Protein AF-0000000087320364 (afdb_homodimer)

Sequence (288 aa):
MAVDGGHGGGNHPLRWTSPMSGFMLRRFVELIAGGVKTEKGFKEVHLNQVAKNCSEHFGLSIIGTQVYNHLRKWRARWVKISKLWDISGSLWDDNNYVISLEEENYLGHIKDHPKDVEYLNVPLENYVQMLAIFGSGIATEGMQMAVDGGHGGGNHPLRWTSPMSGFMLRRFVELIAGGVKTEKGFKEVHLNQVAKNCSEHFGLSIIGTQVYNHLRKWRARWVKISKLWDISGSLWDDNNYVISLEEENYLGHIKDHPKDVEYLNVPLENYVQMLAIFGSGIATEGMQ

Foldseek 3Di:
DPPPPPVPVPPPQDDDDPVLVLQLLVLLLVVVVVPDDQPVHDDQVSLQVSQVVSCVVVVHRGGSVNSVVVVVVLLVVVVLLLVLCPDPQWDADPVQGATEHDPVVVVVVCVVVVVCVVRHPHRDPCVVSSCSNNVVVRCCVVVD/DPPPPPCPVPPPQDDDDPVLVLQLLVLLLVVVVVPDDQPVHDDQVSLQVSQVVSCVVVVHRGGSVNSVVVVVVLLVVVVLLLVLCPDPQWDADPVQGATEHDPVVVVVVCVVVVVCVVRHPDRDPCVVSSCSNNVVPRCCVVVD

Secondary structure (DSSP, 8-state):
-----------------HHHHHHHHHHHHHHHHTT---TT---HHHHHHHHHHHHHHHT----HHHHHHHHHHHHHHHHHHHHHHTSTT-EEETTTTEEE--HHHHHHHHHH-GGGGGTBSSB-TTHHHHHHHHTTTS-GGGG-/-----------------HHHHHHHHHHHHHHHHTT---TT---HHHHHHHHHHHHHHHT----HHHHHHHHHHHHHHHHHHHHHHTSTT-EEETTTTEEE--HHHHHHHHHH-GGGGGTBSSB-TTHHHHHHHHTTSS-GGGG-

Solvent-accessible surface area (backbone atoms only — not comparable to full-atom values): 16723 Å² total; per-residue (Å²): 133,82,82,74,75,70,74,71,78,70,89,64,86,78,83,80,49,70,64,55,49,53,50,52,43,49,49,52,33,47,43,39,23,59,65,52,66,50,91,86,45,77,52,68,71,55,32,38,50,48,14,47,53,49,14,67,73,69,72,48,91,50,47,30,66,59,44,48,56,53,50,52,52,50,49,52,50,49,53,50,51,57,53,54,59,66,38,88,75,45,42,79,37,84,83,61,44,24,38,33,51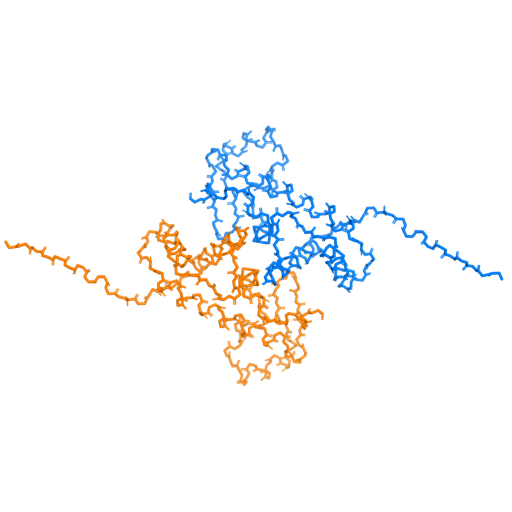,54,68,70,59,38,54,56,48,34,73,80,37,60,81,49,59,78,55,45,69,34,65,48,80,66,48,67,47,46,36,44,64,54,36,46,76,48,79,61,67,72,78,106,132,82,80,74,74,69,73,71,76,70,87,64,84,77,81,80,46,72,64,54,50,54,51,50,44,48,48,51,34,48,42,39,21,59,65,52,66,50,90,86,44,77,52,70,71,56,32,38,49,48,13,48,53,49,14,68,72,69,73,50,92,50,48,30,67,59,43,48,55,52,50,52,52,51,50,53,50,49,54,52,50,56,53,54,60,66,38,88,76,45,43,79,37,85,82,61,44,24,38,35,53,54,68,70,60,37,55,56,47,35,70,81,38,60,78,50,59,76,56,45,70,35,66,46,80,65,47,66,48,47,35,44,65,55,38,46,74,49,78,63,66,72,78,105

Nearest PDB structures (foldseek):
  5b7j-assembly1_A  TM=4.474E-01  e=1.396E+00  Schizosaccharomyces pombe 972h-
  5b7j-assembly1_A  TM=4.715E-01  e=1.416E+00  Schizosaccharomyces pombe 972h-

InterPro domains:
  IPR024752 Myb/SANT-like domain [PF12776] (15-104)

pLDDT: mean 87.46, std 18.4, range [33.34, 98.31]

Radius of gyration: 21.94 Å; Cα contacts (8 Å, |Δi|>4): 322; chains: 2; bounding box: 58×96×46 Å

Structure (mmCIF, N/CA/C/O backbone):
data_AF-0000000087320364-model_v1
#
loop_
_entity.id
_entity.type
_entity.pdbx_description
1 polymer 'Myb/SANT-like domain-containing protein'
#
loop_
_atom_site.group_PDB
_atom_site.id
_atom_site.type_symbol
_atom_site.label_atom_id
_atom_site.label_alt_id
_atom_site.label_comp_id
_atom_site.label_asym_id
_atom_site.label_entity_id
_atom_site.label_seq_id
_atom_site.pdbx_PDB_ins_code
_atom_site.Cartn_x
_atom_site.Cartn_y
_atom_site.Cartn_z
_atom_site.occupancy
_atom_site.B_iso_or_equiv
_atom_site.auth_seq_id
_atom_site.auth_comp_id
_atom_site.auth_asym_id
_atom_site.auth_atom_id
_atom_site.pdbx_PDB_model_num
ATOM 1 N N . MET A 1 1 ? 11.898 44.219 28.859 1 33.91 1 MET A N 1
ATOM 2 C CA . MET A 1 1 ? 10.523 44.031 28.391 1 33.91 1 MET A CA 1
ATOM 3 C C . MET A 1 1 ? 10.414 42.781 27.516 1 33.91 1 MET A C 1
ATOM 5 O O . MET A 1 1 ? 10.898 42.781 26.391 1 33.91 1 MET A O 1
ATOM 9 N N . ALA A 1 2 ? 10.5 41.594 28.125 1 40.28 2 ALA A N 1
ATOM 10 C CA . ALA A 1 2 ? 10.664 40.281 27.484 1 40.28 2 ALA A CA 1
ATOM 11 C C . ALA A 1 2 ? 9.477 39.969 26.594 1 40.28 2 ALA A C 1
ATOM 13 O O . ALA A 1 2 ? 8.328 40 27.031 1 40.28 2 ALA A O 1
ATOM 14 N N . VAL A 1 3 ? 9.445 40.406 25.266 1 40.66 3 VAL A N 1
ATOM 15 C CA . VAL A 1 3 ? 8.406 40.156 24.266 1 40.66 3 VAL A CA 1
ATOM 16 C C . VAL A 1 3 ? 8.047 38.656 24.266 1 40.66 3 VAL A C 1
ATOM 18 O O . VAL A 1 3 ? 8.875 37.812 23.922 1 40.66 3 VAL A O 1
ATOM 21 N N . ASP A 1 4 ? 7.398 38.125 25.312 1 34.75 4 ASP A N 1
ATOM 22 C CA . ASP A 1 4 ? 6.859 36.75 25.422 1 34.75 4 ASP A CA 1
ATOM 23 C C . ASP A 1 4 ? 5.973 36.438 24.234 1 34.75 4 ASP A C 1
ATOM 25 O O . ASP A 1 4 ? 4.816 36.844 24.172 1 34.75 4 ASP A O 1
ATOM 29 N N . GLY A 1 5 ? 6.375 36.719 22.953 1 34.69 5 GLY A N 1
ATOM 30 C CA . GLY A 1 5 ? 5.539 36.344 21.812 1 34.69 5 GLY A CA 1
ATOM 31 C C . GLY A 1 5 ? 4.961 34.969 21.922 1 34.69 5 GLY A C 1
ATOM 32 O O . GLY A 1 5 ? 5.676 33.969 21.75 1 34.69 5 GLY A O 1
ATOM 33 N N . GLY A 1 6 ? 4.121 34.656 22.953 1 37.53 6 GLY A N 1
ATOM 34 C CA . GLY A 1 6 ? 3.305 33.469 22.938 1 37.53 6 GLY A CA 1
ATOM 35 C C . GLY A 1 6 ? 2.713 33.156 21.578 1 37.53 6 GLY A C 1
ATOM 36 O O . GLY A 1 6 ? 1.806 33.844 21.109 1 37.53 6 GLY A O 1
ATOM 37 N N . HIS A 1 7 ? 3.477 33 20.453 1 39.22 7 HIS A N 1
ATOM 38 C CA . HIS A 1 7 ? 2.826 32.469 19.266 1 39.22 7 HIS A CA 1
ATOM 39 C C . HIS A 1 7 ? 1.753 31.453 19.609 1 39.22 7 HIS A C 1
ATOM 41 O O . HIS A 1 7 ? 2.057 30.406 20.188 1 39.22 7 HIS A O 1
ATOM 47 N N . GLY A 1 8 ? 0.705 31.844 20.297 1 37.78 8 GLY A N 1
ATOM 48 C CA . GLY A 1 8 ? -0.485 31 20.312 1 37.78 8 GLY A CA 1
ATOM 49 C C . GLY A 1 8 ? -0.65 30.172 19.047 1 37.78 8 GLY A C 1
ATOM 50 O O . GLY A 1 8 ? -0.977 30.703 17.984 1 37.78 8 GLY A O 1
ATOM 51 N N . GLY A 1 9 ? 0.274 29.359 18.578 1 41.97 9 GLY A N 1
ATOM 52 C CA . GLY A 1 9 ? 0.061 28.484 17.438 1 41.97 9 GLY A CA 1
ATOM 53 C C . GLY A 1 9 ? -1.375 28.016 17.312 1 41.97 9 GLY A C 1
ATOM 54 O O . GLY A 1 9 ? -1.838 27.188 18.094 1 41.97 9 GLY A O 1
ATOM 55 N N . GLY A 1 10 ? -2.389 28.797 17.109 1 44.09 10 GLY A N 1
ATOM 56 C CA . GLY A 1 10 ? -3.801 28.562 16.844 1 44.09 10 GLY A CA 1
ATOM 57 C C . GLY A 1 10 ? -4.059 27.328 16.016 1 44.09 10 GLY A C 1
ATOM 58 O O . GLY A 1 10 ? -3.156 26.812 15.352 1 44.09 10 GLY A O 1
ATOM 59 N N . ASN A 1 11 ? -4.887 26.266 16.5 1 52.72 11 ASN A N 1
ATOM 60 C CA . ASN A 1 11 ? -5.48 25.109 15.859 1 52.72 11 ASN A CA 1
ATOM 61 C C . ASN A 1 11 ? -5.977 25.438 14.453 1 52.72 11 ASN A C 1
ATOM 63 O O . ASN A 1 11 ? -7.16 25.719 14.258 1 52.72 11 ASN A O 1
ATOM 67 N N . HIS A 1 12 ? -5.387 26.25 13.711 1 61 12 HIS A N 1
ATOM 68 C CA . HIS A 1 12 ? -5.922 26.438 12.367 1 61 12 HIS A CA 1
ATOM 69 C C . HIS A 1 12 ? -5.965 25.125 11.609 1 61 12 HIS A C 1
ATOM 71 O O . HIS A 1 12 ? -5.062 24.297 11.742 1 61 12 HIS A O 1
ATOM 77 N N . PRO A 1 13 ? -7.164 24.859 10.992 1 80.19 13 PRO A N 1
ATOM 78 C CA . PRO A 1 13 ? -7.309 23.656 10.188 1 80.19 13 PRO A CA 1
ATOM 79 C C . PRO A 1 13 ? -6.254 23.547 9.086 1 80.19 13 PRO A C 1
ATOM 81 O O . PRO A 1 13 ? -5.977 24.516 8.391 1 80.19 13 PRO A O 1
ATOM 84 N N . LEU A 1 14 ? -5.387 22.641 9.164 1 90.75 14 LEU A N 1
ATOM 85 C CA . LEU A 1 14 ? -4.379 22.344 8.156 1 90.75 14 LEU A CA 1
ATOM 86 C C . LEU A 1 14 ? -5.031 21.859 6.863 1 90.75 14 LEU A C 1
ATOM 88 O O . LEU A 1 14 ? -5.957 21.047 6.898 1 90.75 14 LEU A O 1
ATOM 92 N N . ARG A 1 15 ? -4.66 22.516 5.824 1 94.81 15 ARG A N 1
ATOM 93 C CA . ARG A 1 15 ? -5.098 22.016 4.523 1 94.81 15 ARG A CA 1
ATOM 94 C C . ARG A 1 15 ? -4.172 20.906 4.02 1 94.81 15 ARG A C 1
ATOM 96 O O . ARG A 1 15 ? -3.033 21.188 3.633 1 94.81 15 ARG A O 1
ATOM 103 N N . TRP A 1 16 ? -4.66 19.781 3.965 1 96.94 16 TRP A N 1
ATOM 104 C CA . TRP A 1 16 ? -3.885 18.625 3.535 1 96.94 16 TRP A CA 1
ATOM 105 C C . TRP A 1 16 ? -3.859 18.516 2.016 1 96.94 16 TRP A C 1
ATOM 107 O O . TRP A 1 16 ? -4.902 18.609 1.363 1 96.94 16 TRP A O 1
ATOM 117 N N . THR A 1 17 ? -2.627 18.359 1.464 1 95.94 17 THR A N 1
ATOM 118 C CA . THR A 1 17 ? -2.469 18.078 0.042 1 95.94 17 THR A CA 1
ATOM 119 C C . THR A 1 17 ? -2.322 16.578 -0.198 1 95.94 17 THR A C 1
ATOM 121 O O . THR A 1 17 ? -2.133 15.812 0.747 1 95.94 17 THR A O 1
ATOM 124 N N . SER A 1 18 ? -2.428 16.203 -1.485 1 94.75 18 SER A N 1
ATOM 125 C CA . SER A 1 18 ? -2.312 14.781 -1.829 1 94.75 18 SER A CA 1
ATOM 126 C C . SER A 1 18 ? -0.958 14.219 -1.413 1 94.75 18 SER A C 1
ATOM 128 O O . SER A 1 18 ? -0.885 13.156 -0.796 1 94.75 18 SER A O 1
ATOM 130 N N . PRO A 1 19 ? 0.13 14.93 -1.646 1 94.75 19 PRO A N 1
ATOM 131 C CA . PRO A 1 19 ? 1.423 14.406 -1.203 1 94.75 19 PRO A CA 1
ATOM 132 C C . PRO A 1 19 ? 1.517 14.273 0.315 1 94.75 19 PRO A C 1
ATOM 134 O O . PRO A 1 19 ? 2.084 13.297 0.818 1 94.75 19 PRO A O 1
ATOM 137 N N . MET A 1 20 ? 0.952 15.219 1.049 1 96.44 20 MET A N 1
ATOM 138 C CA . MET A 1 20 ? 0.956 15.156 2.508 1 96.44 20 MET A CA 1
ATOM 139 C C . MET A 1 20 ? 0.195 13.938 3.002 1 96.44 20 MET A C 1
ATOM 141 O O . MET A 1 20 ? 0.677 13.211 3.875 1 96.44 20 MET A O 1
ATOM 145 N N . SER A 1 21 ? -0.971 13.742 2.406 1 97.5 21 SER A N 1
ATOM 146 C CA . SER A 1 21 ? -1.797 12.602 2.789 1 97.5 21 SER A CA 1
ATOM 147 C C . SER A 1 21 ? -1.082 11.281 2.51 1 97.5 21 SER A C 1
ATOM 149 O O . SER A 1 21 ? -1.054 10.391 3.363 1 97.5 21 SER A O 1
ATOM 151 N N . GLY A 1 22 ? -0.565 11.188 1.292 1 96.56 22 GLY A N 1
ATOM 152 C CA . GLY A 1 22 ? 0.175 9.984 0.944 1 96.56 22 GLY A CA 1
ATOM 153 C C . GLY A 1 22 ? 1.321 9.688 1.894 1 96.56 22 GLY A C 1
ATOM 154 O O . GLY A 1 22 ? 1.52 8.547 2.305 1 96.56 22 GLY A O 1
ATOM 155 N N . PHE A 1 23 ? 2.086 10.695 2.25 1 96.38 23 PHE A N 1
ATOM 156 C CA . PHE A 1 23 ? 3.207 10.547 3.17 1 96.38 23 PHE A CA 1
ATOM 157 C C . PHE A 1 23 ? 2.725 10.109 4.547 1 96.38 23 PHE A C 1
ATOM 159 O O . PHE A 1 23 ? 3.277 9.18 5.141 1 96.38 23 PHE A O 1
ATOM 166 N N . MET A 1 24 ? 1.69 10.789 5.023 1 97.62 24 MET A N 1
ATOM 167 C CA . MET A 1 24 ? 1.127 10.461 6.328 1 97.62 24 MET A CA 1
ATOM 168 C C . MET A 1 24 ? 0.694 9 6.379 1 97.62 24 MET A C 1
ATOM 170 O O . MET A 1 24 ? 1.056 8.266 7.305 1 97.62 24 MET A O 1
ATOM 174 N N . LEU A 1 25 ? -0.047 8.57 5.41 1 97.56 25 LEU A N 1
ATOM 175 C CA . LEU A 1 25 ? -0.56 7.203 5.379 1 97.56 25 LEU A CA 1
ATOM 176 C C . LEU A 1 25 ? 0.583 6.195 5.32 1 97.56 25 LEU A C 1
ATOM 178 O O . LEU A 1 25 ? 0.537 5.16 5.988 1 97.56 25 LEU A O 1
ATOM 182 N N . ARG A 1 26 ? 1.534 6.484 4.57 1 96 26 ARG A N 1
ATOM 183 C CA . ARG A 1 26 ? 2.686 5.594 4.484 1 96 26 ARG A CA 1
ATOM 184 C C . ARG A 1 26 ? 3.371 5.449 5.84 1 96 26 ARG A C 1
ATOM 186 O O . ARG A 1 26 ? 3.85 4.367 6.188 1 96 26 ARG A O 1
ATOM 193 N N . ARG A 1 27 ? 3.482 6.512 6.566 1 96.19 27 ARG A N 1
ATOM 194 C CA . ARG A 1 27 ? 4.086 6.438 7.895 1 96.19 27 ARG A CA 1
ATOM 195 C C . ARG A 1 27 ? 3.289 5.508 8.805 1 96.19 27 ARG A C 1
ATOM 197 O O . ARG A 1 27 ? 3.867 4.781 9.617 1 96.19 27 ARG A O 1
ATOM 204 N N . PHE A 1 28 ? 2.014 5.547 8.648 1 96.5 28 PHE A N 1
ATOM 205 C CA . PHE A 1 28 ? 1.204 4.625 9.438 1 96.5 28 PHE A CA 1
ATOM 206 C C . PHE A 1 28 ? 1.446 3.184 9.008 1 96.5 28 PHE A C 1
ATOM 208 O O . PHE A 1 28 ? 1.479 2.275 9.836 1 96.5 28 PHE A O 1
ATOM 215 N N . VAL A 1 29 ? 1.591 2.949 7.715 1 95.5 29 VAL A N 1
ATOM 216 C CA . VAL A 1 29 ? 1.891 1.609 7.223 1 95.5 29 VAL A CA 1
ATOM 217 C C . VAL A 1 29 ? 3.221 1.13 7.801 1 95.5 29 VAL A C 1
ATOM 219 O O . VAL A 1 29 ? 3.357 -0.037 8.172 1 95.5 29 VAL A O 1
ATOM 222 N N . GLU A 1 30 ? 4.18 2.023 7.941 1 93.75 30 GLU A N 1
ATOM 223 C CA . GLU A 1 30 ? 5.469 1.685 8.531 1 93.75 30 GLU A CA 1
ATOM 224 C C . GLU A 1 30 ? 5.312 1.282 10 1 93.75 30 GLU A C 1
ATOM 226 O O . GLU A 1 30 ? 5.98 0.36 10.469 1 93.75 30 GLU A O 1
ATOM 231 N N . LEU A 1 31 ? 4.512 1.993 10.68 1 93.56 31 LEU A N 1
ATOM 232 C CA . LEU A 1 31 ? 4.25 1.632 12.07 1 93.56 31 LEU A CA 1
ATOM 233 C C . LEU A 1 31 ? 3.67 0.226 12.164 1 93.56 31 LEU A C 1
ATOM 235 O O . LEU A 1 31 ? 4.078 -0.562 13.023 1 93.56 31 LEU A O 1
ATOM 239 N N . ILE A 1 32 ? 2.793 -0.095 11.281 1 92.5 32 ILE A N 1
ATOM 240 C CA . ILE A 1 32 ? 2.16 -1.409 11.258 1 92.5 32 ILE A CA 1
ATOM 241 C C . ILE A 1 32 ? 3.201 -2.477 10.922 1 92.5 32 ILE A C 1
ATOM 243 O O . ILE A 1 32 ? 3.254 -3.525 11.57 1 92.5 32 ILE A O 1
ATOM 247 N N . ALA A 1 33 ? 3.945 -2.168 9.93 1 90.19 33 ALA A N 1
ATOM 248 C CA . ALA A 1 33 ? 5.027 -3.084 9.578 1 90.19 33 ALA A CA 1
ATOM 249 C C . ALA A 1 33 ? 5.949 -3.332 10.766 1 90.19 33 ALA A C 1
ATOM 251 O O . ALA A 1 33 ? 6.512 -4.418 10.906 1 90.19 33 ALA A O 1
ATOM 252 N N . GLY A 1 34 ? 6.031 -2.324 11.609 1 88.31 34 GLY A N 1
ATOM 253 C CA . GLY A 1 34 ? 6.871 -2.416 12.797 1 88.31 34 GLY A CA 1
ATOM 254 C C . GLY A 1 34 ? 6.195 -3.121 13.953 1 88.31 34 GLY A C 1
ATOM 255 O O . GLY A 1 34 ? 6.789 -3.279 15.023 1 88.31 34 GLY A O 1
ATOM 256 N N . GLY A 1 35 ? 4.934 -3.479 13.805 1 86.06 35 GLY A N 1
ATOM 257 C CA . GLY A 1 35 ? 4.293 -4.301 14.82 1 86.06 35 GLY A CA 1
ATOM 258 C C . GLY A 1 35 ? 3.186 -3.578 15.562 1 86.06 35 GLY A C 1
ATOM 259 O O . GLY A 1 35 ? 2.596 -4.125 16.5 1 86.06 35 GLY A O 1
ATOM 260 N N . VAL A 1 36 ? 3.025 -2.344 15.203 1 87.38 36 VAL A N 1
ATOM 261 C CA . VAL A 1 36 ? 1.94 -1.621 15.852 1 87.38 36 VAL A CA 1
ATOM 262 C C . VAL A 1 36 ? 0.596 -2.189 15.406 1 87.38 36 VAL A C 1
ATOM 264 O O . VAL A 1 36 ? 0.345 -2.332 14.203 1 87.38 36 VAL A O 1
ATOM 267 N N . LYS A 1 37 ? -0.244 -2.475 16.312 1 80.31 37 LYS A N 1
ATOM 268 C CA . LYS A 1 37 ? -1.575 -3.002 16.031 1 80.31 37 LYS A CA 1
ATOM 269 C C . LYS A 1 37 ? -2.6 -1.876 15.922 1 80.31 37 LYS A C 1
ATOM 271 O O . LYS A 1 37 ? -2.508 -0.877 16.641 1 80.31 37 LYS A O 1
ATOM 276 N N . THR A 1 38 ? -3.557 -2.166 15.102 1 79.19 38 THR A N 1
ATOM 277 C CA . THR A 1 38 ? -4.5 -1.088 14.828 1 79.19 38 THR A CA 1
ATOM 278 C C . THR A 1 38 ? -5.887 -1.435 15.359 1 79.19 38 THR A C 1
ATOM 280 O O . THR A 1 38 ? -6.84 -0.672 15.172 1 79.19 38 THR A O 1
ATOM 283 N N . GLU A 1 39 ? -6.066 -2.553 15.953 1 75.06 39 GLU A N 1
ATOM 284 C CA . GLU A 1 39 ? -7.383 -3.014 16.391 1 75.06 39 GLU A CA 1
ATOM 285 C C . GLU A 1 39 ? -8.125 -1.92 17.156 1 75.06 39 GLU A C 1
ATOM 287 O O . GLU A 1 39 ? -9.336 -1.756 16.984 1 75.06 39 GLU A O 1
ATOM 292 N N . LYS A 1 40 ? -7.449 -1.17 18.031 1 77.69 40 LYS A N 1
ATOM 293 C CA . LYS A 1 40 ? -8.078 -0.109 18.812 1 77.69 40 LYS A CA 1
ATOM 294 C C . LYS A 1 40 ? -7.652 1.269 18.312 1 77.69 40 LYS A C 1
ATOM 296 O O . LYS A 1 40 ? -7.781 2.262 19.031 1 77.69 40 LYS A O 1
ATOM 301 N N . GLY A 1 41 ? -7.188 1.214 17.109 1 86.25 41 GLY A N 1
ATOM 302 C CA . GLY A 1 41 ? -6.656 2.471 16.609 1 86.25 41 GLY A CA 1
ATOM 303 C C . GLY A 1 41 ? -5.23 2.74 17.062 1 86.25 41 GLY A C 1
ATOM 304 O O . GLY A 1 41 ? -4.629 1.92 17.75 1 86.25 41 GLY A O 1
ATOM 305 N N . PHE A 1 42 ? -4.742 3.854 16.656 1 94.31 42 PHE A N 1
ATOM 306 C CA . PHE A 1 42 ? -3.383 4.246 17 1 94.31 42 PHE A CA 1
ATOM 307 C C . PHE A 1 42 ? -3.365 5.059 18.297 1 94.31 42 PHE A C 1
ATOM 309 O O . PHE A 1 42 ? -4.246 5.891 18.516 1 94.31 42 PHE A O 1
ATOM 316 N N . LYS A 1 43 ? -2.367 4.852 19.094 1 95.12 43 LYS A N 1
ATOM 317 C CA . LYS A 1 43 ? -2.18 5.605 20.328 1 95.12 43 LYS A CA 1
ATOM 318 C C . LYS A 1 43 ? -1.669 7.016 20.031 1 95.12 43 LYS A C 1
ATOM 320 O O . LYS A 1 43 ? -1.169 7.289 18.938 1 95.12 43 LYS A O 1
ATOM 325 N N . GLU A 1 44 ? -1.767 7.758 21.047 1 95.69 44 GLU A N 1
ATOM 326 C CA . GLU A 1 44 ? -1.331 9.141 20.922 1 95.69 44 GLU A CA 1
ATOM 327 C C . GLU A 1 44 ? 0.14 9.227 20.531 1 95.69 44 GLU A C 1
ATOM 329 O O . GLU A 1 44 ? 0.526 10.094 19.734 1 95.69 44 GLU A O 1
ATOM 334 N N . VAL A 1 45 ? 0.957 8.422 21.109 1 96.69 45 VAL A N 1
ATOM 335 C CA . VAL A 1 45 ? 2.387 8.43 20.812 1 96.69 45 VAL A CA 1
ATOM 336 C C . VAL A 1 45 ? 2.607 8.203 19.312 1 96.69 45 VAL A C 1
ATOM 338 O O . VAL A 1 45 ? 3.512 8.797 18.719 1 96.69 45 VAL A O 1
ATOM 341 N N . HIS A 1 46 ? 1.812 7.332 18.688 1 97.25 46 HIS A N 1
ATOM 342 C CA . HIS A 1 46 ? 1.926 7.047 17.266 1 97.25 46 HIS A CA 1
ATOM 343 C C . HIS A 1 46 ? 1.504 8.25 16.422 1 97.25 46 HIS A C 1
ATOM 345 O O . HIS A 1 46 ? 2.18 8.602 15.453 1 97.25 46 HIS A O 1
ATOM 351 N N . LEU A 1 47 ? 0.425 8.883 16.859 1 97.75 47 LEU A N 1
ATOM 352 C CA . LEU A 1 47 ? -0.068 10.062 16.172 1 97.75 47 LEU A CA 1
ATOM 353 C C . LEU A 1 47 ? 0.963 11.188 16.219 1 97.75 47 LEU A C 1
ATOM 355 O O . LEU A 1 47 ? 1.224 11.836 15.195 1 97.75 47 LEU A O 1
ATOM 359 N N . ASN A 1 48 ? 1.544 11.359 17.328 1 98.19 48 ASN A N 1
ATOM 360 C CA . ASN A 1 48 ? 2.564 12.391 17.5 1 98.19 48 ASN A CA 1
ATOM 361 C C . ASN A 1 48 ? 3.812 12.086 16.672 1 98.19 48 ASN A C 1
ATOM 363 O O . ASN A 1 48 ? 4.449 12.992 16.141 1 98.19 48 ASN A O 1
ATOM 367 N N . GLN A 1 49 ? 4.137 10.859 16.609 1 97.75 49 GLN A N 1
ATOM 368 C CA . GLN A 1 49 ? 5.277 10.453 15.789 1 97.75 49 GLN A CA 1
ATOM 369 C C . GLN A 1 49 ? 5.035 10.766 14.312 1 97.75 49 GLN A C 1
ATOM 371 O O . GLN A 1 49 ? 5.91 11.305 13.641 1 97.75 49 GLN A O 1
ATOM 376 N N . VAL A 1 50 ? 3.893 10.422 13.836 1 98 50 VAL A N 1
ATOM 377 C CA . VAL A 1 50 ? 3.561 10.68 12.438 1 98 50 VAL A CA 1
ATOM 378 C C . VAL A 1 50 ? 3.498 12.188 12.188 1 98 50 VAL A C 1
ATOM 380 O O . VAL A 1 50 ? 3.953 12.664 11.148 1 98 50 VAL A O 1
ATOM 383 N N . ALA A 1 51 ? 2.971 12.898 13.141 1 98.31 51 ALA A N 1
ATOM 384 C CA . ALA A 1 51 ? 2.939 14.352 13.031 1 98.31 51 ALA A CA 1
ATOM 385 C C . ALA A 1 51 ? 4.352 14.922 12.922 1 98.31 51 ALA A C 1
ATOM 387 O O . ALA A 1 51 ? 4.609 15.789 12.078 1 98.31 51 ALA A O 1
ATOM 388 N N . LYS A 1 52 ? 5.207 14.484 13.75 1 98.25 52 LYS A N 1
ATOM 389 C CA . LYS A 1 52 ? 6.602 14.914 13.711 1 98.25 52 LYS A CA 1
ATOM 390 C C . LYS A 1 52 ? 7.23 14.602 12.352 1 98.25 52 LYS A C 1
ATOM 392 O O . LYS A 1 52 ? 7.91 15.453 11.773 1 98.25 52 LYS A O 1
ATOM 397 N N . ASN A 1 53 ? 7.016 13.391 11.875 1 96.88 53 ASN A N 1
ATOM 398 C CA . ASN A 1 53 ? 7.539 13.008 10.57 1 96.88 53 ASN A CA 1
ATOM 399 C C . ASN A 1 53 ? 7.039 13.938 9.469 1 96.88 53 ASN A C 1
ATOM 401 O O . ASN A 1 53 ? 7.82 14.383 8.625 1 96.88 53 ASN A O 1
ATOM 405 N N . CYS A 1 54 ? 5.746 14.203 9.453 1 97.31 54 CYS A N 1
ATOM 406 C CA . CYS A 1 54 ? 5.152 15.094 8.469 1 97.31 54 CYS A CA 1
ATOM 407 C C . CYS A 1 54 ? 5.738 16.5 8.578 1 97.31 54 CYS A C 1
ATOM 409 O O . CYS A 1 54 ? 6.07 17.109 7.566 1 97.31 54 CYS A O 1
ATOM 411 N N . SER A 1 55 ? 5.855 16.953 9.781 1 97.56 55 SER A N 1
ATOM 412 C CA . SER A 1 55 ? 6.391 18.281 10.023 1 97.56 55 SER A CA 1
ATOM 413 C C . SER A 1 55 ? 7.809 18.422 9.469 1 97.56 55 SER A C 1
ATOM 415 O O . SER A 1 55 ? 8.125 19.375 8.773 1 97.56 55 SER A O 1
ATOM 417 N N . GLU A 1 56 ? 8.594 17.5 9.773 1 96.44 56 GLU A N 1
ATOM 418 C CA . GLU A 1 56 ? 9.977 17.5 9.312 1 96.44 56 GLU A CA 1
ATOM 419 C C . GLU A 1 56 ? 10.055 17.406 7.789 1 96.44 56 GLU A C 1
ATOM 421 O O . GLU A 1 56 ? 10.852 18.094 7.156 1 96.44 56 GLU A O 1
ATOM 426 N N . HIS A 1 57 ? 9.219 16.625 7.215 1 95.06 57 HIS A N 1
ATOM 427 C CA . HIS A 1 57 ? 9.273 16.359 5.781 1 95.06 57 HIS A CA 1
ATOM 428 C C . HIS A 1 57 ? 8.797 17.562 4.977 1 95.06 57 HIS A C 1
ATOM 430 O O . HIS A 1 57 ? 9.359 17.875 3.924 1 95.06 57 HIS A O 1
ATOM 436 N N . PHE A 1 58 ? 7.828 18.219 5.43 1 96.19 58 PHE A N 1
ATOM 437 C CA . PHE A 1 58 ? 7.191 19.266 4.625 1 96.19 58 PHE A CA 1
ATOM 438 C C . PHE A 1 58 ? 7.535 20.641 5.156 1 96.19 58 PHE A C 1
ATOM 440 O O . PHE A 1 58 ? 7.133 21.656 4.574 1 96.19 58 PHE A O 1
ATOM 447 N N . GLY A 1 59 ? 8.281 20.656 6.258 1 95.88 59 GLY A N 1
ATOM 448 C CA . GLY A 1 59 ? 8.641 21.938 6.84 1 95.88 59 GLY A CA 1
ATOM 449 C C . GLY A 1 59 ? 7.457 22.688 7.414 1 95.88 59 GLY A C 1
ATOM 450 O O . GLY A 1 59 ? 7.336 23.906 7.23 1 95.88 59 GLY A O 1
ATOM 451 N N . LEU A 1 60 ? 6.543 22.016 8.039 1 96.44 60 LEU A N 1
ATOM 452 C CA . LEU A 1 60 ? 5.34 22.562 8.656 1 96.44 60 LEU A CA 1
ATOM 453 C C . LEU A 1 60 ? 5.277 22.203 10.141 1 96.44 60 LEU A C 1
ATOM 455 O O . LEU A 1 60 ? 6.086 21.406 10.625 1 96.44 60 LEU A O 1
ATOM 459 N N . SER A 1 61 ? 4.457 22.891 10.852 1 95.94 61 SER A N 1
ATOM 460 C CA . SER A 1 61 ? 4.176 22.531 12.234 1 95.94 61 SER A CA 1
ATOM 461 C C . SER A 1 61 ? 2.867 21.766 12.359 1 95.94 61 SER A C 1
ATOM 463 O O . SER A 1 61 ? 1.799 22.359 12.508 1 95.94 61 SER A O 1
ATOM 465 N N . ILE A 1 62 ? 2.939 20.547 12.227 1 97.31 62 ILE A N 1
ATOM 466 C CA . ILE A 1 62 ? 1.789 19.656 12.289 1 97.31 62 ILE A CA 1
ATOM 467 C C . ILE A 1 62 ? 1.752 18.953 13.656 1 97.31 62 ILE A C 1
ATOM 469 O O . ILE A 1 62 ? 2.787 18.531 14.164 1 97.31 62 ILE A O 1
ATOM 473 N N . ILE A 1 63 ? 0.59 18.875 14.242 1 97 63 ILE A N 1
ATOM 474 C CA . ILE A 1 63 ? 0.489 18.266 15.562 1 97 63 ILE A CA 1
ATOM 475 C C . ILE A 1 63 ? -0.357 17 15.477 1 97 63 ILE A C 1
ATOM 477 O O . ILE A 1 63 ? -1.054 16.766 14.484 1 97 63 ILE A O 1
ATOM 481 N N . G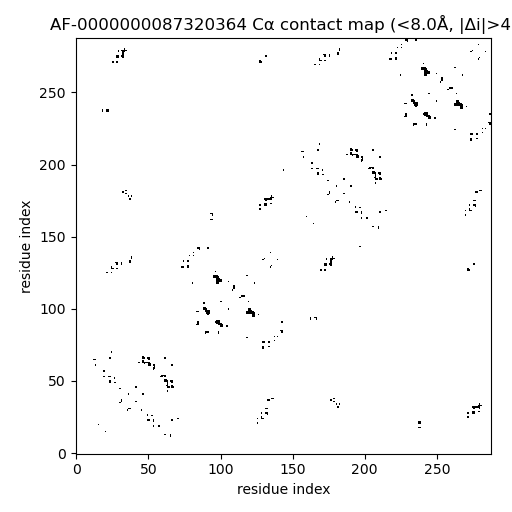LY A 1 64 ? -0.331 16.172 16.516 1 97.44 64 GLY A N 1
ATOM 482 C CA . GLY A 1 64 ? -0.977 14.867 16.562 1 97.44 64 GLY A CA 1
ATOM 483 C C . GLY A 1 64 ? -2.471 14.93 16.312 1 97.44 64 GLY A C 1
ATOM 484 O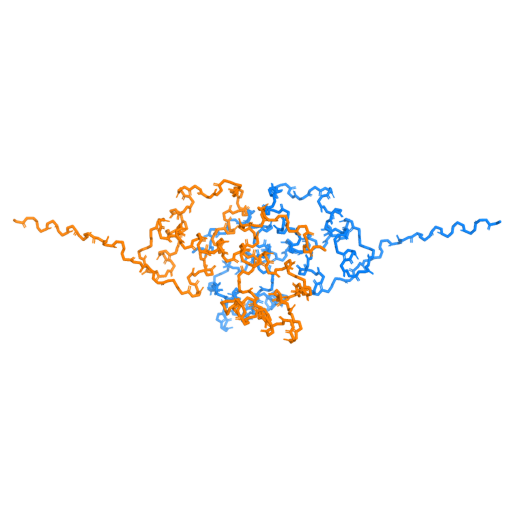 O . GLY A 1 64 ? -3.029 14.078 15.617 1 97.44 64 GLY A O 1
ATOM 485 N N . THR A 1 65 ? -3.064 15.938 16.859 1 96.56 65 THR A N 1
ATOM 486 C CA . THR A 1 65 ? -4.508 16.078 16.719 1 96.56 65 THR A CA 1
ATOM 487 C C . THR A 1 65 ? -4.891 16.281 15.258 1 96.56 65 THR A C 1
ATOM 489 O O . THR A 1 65 ? -5.926 15.797 14.805 1 96.56 65 THR A O 1
ATOM 492 N N . GLN A 1 66 ? -4.117 17.016 14.539 1 97.62 66 GLN A N 1
ATOM 493 C CA . GLN A 1 66 ? -4.371 17.234 13.117 1 97.62 66 GLN A CA 1
ATOM 494 C C . GLN A 1 66 ? -4.211 15.953 12.312 1 97.62 66 GLN A C 1
ATOM 496 O O . GLN A 1 66 ? -4.98 15.695 11.391 1 97.62 66 GLN A O 1
ATOM 501 N N . VAL A 1 67 ? -3.213 15.211 12.688 1 98.06 67 VAL A N 1
ATOM 502 C CA . VAL A 1 67 ? -3.008 13.906 12.062 1 98.06 67 VAL A CA 1
ATOM 503 C C . VAL A 1 67 ? -4.195 12.992 12.359 1 98.06 67 VAL A C 1
ATOM 505 O O . VAL A 1 67 ? -4.719 12.336 11.461 1 98.06 67 VAL A O 1
ATOM 508 N N . TYR A 1 68 ? -4.602 13.047 13.562 1 96.94 68 TYR A N 1
ATOM 509 C CA . TYR A 1 68 ? -5.734 12.227 13.977 1 96.94 68 TYR A CA 1
ATOM 510 C C . TYR A 1 68 ? -6.984 12.578 13.172 1 96.94 68 TYR A C 1
ATOM 512 O O . TYR A 1 68 ? -7.66 11.688 12.648 1 96.94 68 TYR A O 1
ATOM 520 N N . ASN A 1 69 ? -7.258 13.781 13.117 1 96.69 69 ASN A N 1
ATOM 521 C CA . ASN A 1 69 ? -8.445 14.234 12.398 1 96.69 69 ASN A CA 1
ATOM 522 C C . ASN A 1 69 ? -8.383 13.852 10.922 1 96.69 69 ASN A C 1
ATOM 524 O O . ASN A 1 69 ? -9.391 13.453 10.336 1 96.69 69 ASN A O 1
ATOM 528 N N . HIS A 1 70 ? -7.262 14.008 10.383 1 98 70 HIS A N 1
ATOM 529 C CA . HIS A 1 70 ? -7.102 13.672 8.969 1 98 70 HIS A CA 1
ATOM 530 C C . HIS A 1 70 ? -7.199 12.164 8.75 1 98 70 HIS A C 1
ATOM 532 O O . HIS A 1 70 ? -7.77 11.711 7.758 1 98 70 HIS A O 1
ATOM 538 N N . LEU A 1 71 ? -6.629 11.414 9.672 1 97.44 71 LEU A N 1
ATOM 539 C CA . LEU A 1 71 ? -6.734 9.961 9.602 1 97.44 71 LEU A CA 1
ATOM 540 C C . LEU A 1 71 ? -8.195 9.516 9.672 1 97.44 71 LEU A C 1
ATOM 542 O O . LEU A 1 71 ? -8.594 8.57 8.984 1 97.44 71 LEU A O 1
ATOM 546 N N . ARG A 1 72 ? -8.977 10.133 10.438 1 96.31 72 ARG A N 1
ATOM 547 C CA . ARG A 1 72 ? -10.398 9.828 10.555 1 96.31 72 ARG A CA 1
ATOM 548 C C . ARG A 1 72 ? -11.109 10.023 9.219 1 96.31 72 ARG A C 1
ATOM 550 O O . ARG A 1 72 ? -12.023 9.273 8.883 1 96.31 72 ARG A O 1
ATOM 557 N N . LYS A 1 73 ? -10.719 11.047 8.539 1 96.69 73 LYS A N 1
ATOM 558 C CA . LYS A 1 73 ? -11.289 11.281 7.219 1 96.69 73 LYS A CA 1
ATOM 559 C C . LYS A 1 73 ? -10.961 10.133 6.27 1 96.69 73 LYS A C 1
ATOM 561 O O . LYS A 1 73 ? -11.805 9.719 5.469 1 96.69 73 LYS A O 1
ATOM 566 N N . TRP A 1 74 ? -9.812 9.688 6.367 1 97 74 TRP A N 1
ATOM 567 C CA . TRP A 1 74 ? -9.398 8.578 5.52 1 97 74 TRP A CA 1
ATOM 568 C C . TRP A 1 74 ? -10.117 7.289 5.926 1 97 74 TRP A C 1
ATOM 570 O O . TRP A 1 74 ? -10.414 6.445 5.078 1 97 74 TRP A O 1
ATOM 580 N N . ARG A 1 75 ? -10.328 7.121 7.16 1 95.75 75 ARG A N 1
ATOM 581 C CA . ARG A 1 75 ? -11.141 5.988 7.602 1 95.75 75 ARG A CA 1
ATOM 582 C C . ARG A 1 75 ? -12.539 6.055 7.012 1 95.75 75 ARG A C 1
ATOM 584 O O . ARG A 1 75 ? -13.086 5.039 6.574 1 95.75 75 ARG A O 1
ATOM 591 N N . ALA A 1 76 ? -13.086 7.211 7.062 1 96.12 76 ALA A N 1
ATOM 592 C CA . ALA A 1 76 ? -14.414 7.391 6.477 1 96.12 76 ALA A CA 1
ATOM 593 C C . ALA A 1 76 ? -14.398 7.047 4.988 1 96.12 76 ALA A C 1
ATOM 595 O O . ALA A 1 76 ? -15.359 6.465 4.473 1 96.12 76 ALA A O 1
ATOM 596 N N . ARG A 1 77 ? -13.367 7.461 4.309 1 96.81 77 ARG A N 1
ATOM 597 C CA . ARG A 1 77 ? -13.195 7.109 2.902 1 96.81 77 ARG A CA 1
ATOM 598 C C . ARG A 1 77 ? -13.164 5.598 2.717 1 96.81 77 ARG A C 1
ATOM 600 O O . ARG A 1 77 ? -13.805 5.062 1.81 1 96.81 77 ARG A O 1
ATOM 607 N N . TRP A 1 78 ? -12.453 4.949 3.543 1 95.94 78 TRP A N 1
ATOM 608 C CA . TRP A 1 78 ? -12.359 3.494 3.475 1 95.94 78 TRP A CA 1
ATOM 609 C C . TRP A 1 78 ? -13.727 2.85 3.674 1 95.94 78 TRP A C 1
ATOM 611 O O . TRP A 1 78 ? -14.094 1.917 2.955 1 95.94 78 TRP A O 1
ATOM 621 N N . VAL A 1 79 ? -14.461 3.287 4.629 1 94.56 79 VAL A N 1
ATOM 622 C CA . VAL A 1 79 ? -15.805 2.768 4.895 1 94.56 79 VAL A CA 1
ATOM 623 C C . VAL A 1 79 ? -16.688 2.943 3.66 1 94.56 79 VAL A C 1
ATOM 625 O O . VAL A 1 79 ? -17.406 2.025 3.27 1 94.56 79 VAL A O 1
ATOM 628 N N . LYS A 1 80 ? -16.594 4.129 3.072 1 95.56 80 LYS A N 1
ATOM 629 C CA . LYS A 1 80 ? -17.359 4.402 1.858 1 95.56 80 LYS A CA 1
ATOM 630 C C . LYS A 1 80 ? -16.984 3.436 0.74 1 95.56 80 LYS A C 1
ATOM 632 O O . LYS A 1 80 ? -17.859 2.852 0.094 1 95.56 80 LYS A O 1
ATOM 637 N N . ILE A 1 81 ? -15.703 3.309 0.549 1 95.81 81 ILE A N 1
ATOM 638 C CA . ILE A 1 81 ? -15.195 2.404 -0.473 1 95.81 81 ILE A CA 1
ATOM 639 C C . ILE A 1 81 ? -15.711 0.991 -0.218 1 95.81 81 ILE A C 1
ATOM 641 O O . ILE A 1 81 ? -16.172 0.317 -1.142 1 95.81 81 ILE A O 1
ATOM 645 N N . SER A 1 82 ? -15.656 0.549 0.992 1 93.25 82 SER A N 1
ATOM 646 C CA . SER A 1 82 ? -16.094 -0.789 1.367 1 93.25 82 SER A CA 1
ATOM 647 C C . SER A 1 82 ? -17.578 -0.987 1.063 1 93.25 82 SER A C 1
ATOM 649 O O . SER A 1 82 ? -17.984 -2.049 0.586 1 93.25 82 SER A O 1
ATOM 651 N N . LYS A 1 83 ? -18.359 -0.037 1.304 1 93.62 83 LYS A N 1
ATOM 652 C CA . LYS A 1 83 ? -19.797 -0.101 1.025 1 93.62 83 LYS A CA 1
ATOM 653 C C . LYS A 1 83 ? -20.062 -0.169 -0.475 1 93.62 83 LYS A C 1
ATOM 655 O O . LYS A 1 83 ? -20.906 -0.936 -0.926 1 93.62 83 LYS A O 1
ATOM 660 N N . LEU A 1 84 ? -19.359 0.651 -1.19 1 95.44 84 LEU A N 1
ATOM 661 C CA . LEU A 1 84 ? -19.562 0.73 -2.631 1 95.44 84 LEU A CA 1
ATOM 662 C C . LEU A 1 84 ? -19.125 -0.561 -3.316 1 95.44 84 LEU A C 1
ATOM 664 O O . LEU A 1 84 ? -19.703 -0.954 -4.332 1 95.44 84 LEU A O 1
ATOM 668 N N . TRP A 1 85 ? -18.125 -1.101 -2.766 1 90.38 85 TRP A N 1
ATOM 669 C CA . TRP A 1 85 ? -17.641 -2.383 -3.277 1 90.38 85 TRP A CA 1
ATOM 670 C C . TRP A 1 85 ? -18.734 -3.441 -3.191 1 90.38 85 TRP A C 1
ATOM 672 O O . TRP A 1 85 ? -18.812 -4.344 -4.031 1 90.38 85 TRP A O 1
ATOM 682 N N . ASP A 1 86 ? -19.656 -3.281 -2.318 1 89.38 86 ASP A N 1
ATOM 683 C CA . ASP A 1 86 ? -20.672 -4.289 -2.021 1 89.38 86 ASP A CA 1
ATOM 684 C C . ASP A 1 86 ? -21.969 -3.99 -2.762 1 89.38 86 ASP A C 1
ATOM 686 O O . ASP A 1 86 ? -22.938 -4.75 -2.66 1 89.38 86 ASP A O 1
ATOM 690 N N . ILE A 1 87 ? -21.938 -2.967 -3.467 1 91.19 87 ILE A N 1
ATOM 691 C CA . ILE A 1 87 ? -23.203 -2.67 -4.141 1 91.19 87 ILE A CA 1
ATOM 692 C C . ILE A 1 87 ? -23.391 -3.625 -5.312 1 91.19 87 ILE A C 1
ATOM 694 O O . ILE A 1 87 ? -22.422 -4.102 -5.902 1 91.19 87 ILE A O 1
ATOM 698 N N . SER A 1 88 ? -24.656 -3.848 -5.625 1 90.38 88 SER A N 1
ATOM 699 C CA . SER A 1 88 ? -25 -4.785 -6.691 1 90.38 88 SER A CA 1
ATOM 700 C C . SER A 1 88 ? -24.422 -4.332 -8.031 1 90.38 88 SER A C 1
ATOM 702 O O . SER A 1 88 ? -24.547 -3.16 -8.398 1 90.38 88 SER A O 1
ATOM 704 N N . GLY A 1 89 ? -23.828 -5.285 -8.711 1 92.62 89 GLY A N 1
ATOM 705 C CA . GLY A 1 89 ? -23.328 -5.023 -10.047 1 92.62 89 GLY A CA 1
ATOM 706 C C . GLY A 1 89 ? -21.922 -4.445 -10.062 1 92.62 89 GLY A C 1
ATOM 707 O O . GLY A 1 89 ? -21.344 -4.211 -11.125 1 92.62 89 GLY A O 1
ATOM 708 N N . SER A 1 90 ? -21.375 -4.219 -8.914 1 95.44 90 SER A N 1
ATOM 709 C CA . SER A 1 90 ? -20.016 -3.676 -8.844 1 95.44 90 SER A CA 1
ATOM 710 C C . SER A 1 90 ? -18.984 -4.738 -9.195 1 95.44 90 SER A C 1
ATOM 712 O O . SER A 1 90 ? -19.141 -5.91 -8.859 1 95.44 90 SER A O 1
ATOM 714 N N . LEU A 1 91 ? -17.984 -4.285 -9.938 1 94.69 91 LEU A N 1
ATOM 715 C CA . LEU A 1 91 ? -16.828 -5.109 -10.258 1 94.69 91 LEU A CA 1
ATOM 716 C C . LEU A 1 91 ? -15.547 -4.492 -9.688 1 94.69 91 LEU A C 1
ATOM 718 O O . LEU A 1 91 ? -15.422 -3.268 -9.625 1 94.69 91 LEU A O 1
ATOM 722 N N . TRP A 1 92 ? -14.617 -5.363 -9.32 1 93.56 92 TRP A N 1
ATOM 723 C CA . TRP A 1 92 ? -13.359 -4.902 -8.742 1 93.56 92 TRP A CA 1
ATOM 724 C C . TRP A 1 92 ? -12.188 -5.23 -9.656 1 93.56 92 TRP A C 1
ATOM 726 O O . TRP A 1 92 ? -12.047 -6.367 -10.109 1 93.56 92 TRP A O 1
ATOM 736 N N . ASP A 1 93 ? -11.484 -4.207 -9.969 1 93.31 93 ASP A N 1
ATOM 737 C CA . ASP A 1 93 ? -10.219 -4.367 -10.672 1 93.31 93 ASP A CA 1
ATOM 738 C C . ASP A 1 93 ? -9.047 -4.438 -9.695 1 93.31 93 ASP A C 1
ATOM 740 O O . ASP A 1 93 ? -8.586 -3.41 -9.195 1 93.31 93 ASP A O 1
ATOM 744 N N . ASP A 1 94 ? -8.523 -5.57 -9.547 1 87.75 94 ASP A N 1
ATOM 745 C CA . ASP A 1 94 ? -7.477 -5.832 -8.57 1 87.75 94 ASP A CA 1
ATOM 746 C C . ASP A 1 94 ? -6.176 -5.125 -8.945 1 87.75 94 ASP A C 1
ATOM 748 O O . ASP A 1 94 ? -5.352 -4.824 -8.078 1 87.75 94 ASP A O 1
ATOM 752 N N . ASN A 1 95 ? -6.023 -4.883 -10.156 1 87 95 ASN A N 1
ATOM 753 C CA . ASN A 1 95 ? -4.746 -4.355 -10.633 1 87 95 ASN A CA 1
ATOM 754 C C . ASN A 1 95 ? -4.695 -2.836 -10.523 1 87 95 ASN A C 1
ATOM 756 O O . ASN A 1 95 ? -3.635 -2.264 -10.266 1 87 95 ASN A O 1
ATOM 760 N N . ASN A 1 96 ? -5.836 -2.291 -10.695 1 92.25 96 ASN A N 1
ATOM 761 C CA . ASN A 1 96 ? -5.836 -0.832 -10.727 1 92.25 96 ASN A CA 1
ATOM 762 C C . ASN A 1 96 ? -6.652 -0.242 -9.586 1 92.25 96 ASN A C 1
ATOM 764 O O . ASN A 1 96 ? -6.727 0.979 -9.43 1 92.25 96 ASN A O 1
ATOM 768 N N . TYR A 1 97 ? -7.238 -1.068 -8.828 1 95.5 97 TYR A N 1
ATOM 769 C CA . TYR A 1 97 ? -8.023 -0.663 -7.672 1 95.5 97 TYR A CA 1
ATOM 770 C C . TYR A 1 97 ? -9.172 0.258 -8.086 1 95.5 97 TYR A C 1
ATOM 772 O O . TYR A 1 97 ? -9.273 1.386 -7.598 1 95.5 97 TYR A O 1
ATOM 780 N N . VAL A 1 98 ? -10.008 -0.262 -8.938 1 97 98 VAL A N 1
ATOM 781 C CA . VAL A 1 98 ? -11.156 0.473 -9.453 1 97 98 VAL A CA 1
ATOM 782 C C . VAL A 1 98 ? -12.438 -0.297 -9.148 1 97 98 VAL A C 1
ATOM 784 O O . VAL A 1 98 ? -12.516 -1.505 -9.383 1 97 98 VAL A O 1
ATOM 787 N N . ILE A 1 99 ? -13.375 0.361 -8.57 1 97.19 99 ILE A N 1
ATOM 788 C CA . ILE A 1 99 ? -14.742 -0.145 -8.508 1 97.19 99 ILE A CA 1
ATOM 789 C C . ILE A 1 99 ? -15.508 0.291 -9.75 1 97.19 99 ILE A C 1
ATOM 791 O O . ILE A 1 99 ? -15.703 1.487 -9.984 1 97.19 99 ILE A O 1
ATOM 795 N N . SER A 1 100 ? -15.914 -0.629 -10.492 1 97.38 100 SER A N 1
ATOM 796 C CA . SER A 1 100 ? -16.562 -0.287 -11.75 1 97.38 100 SER A CA 1
ATOM 797 C C . S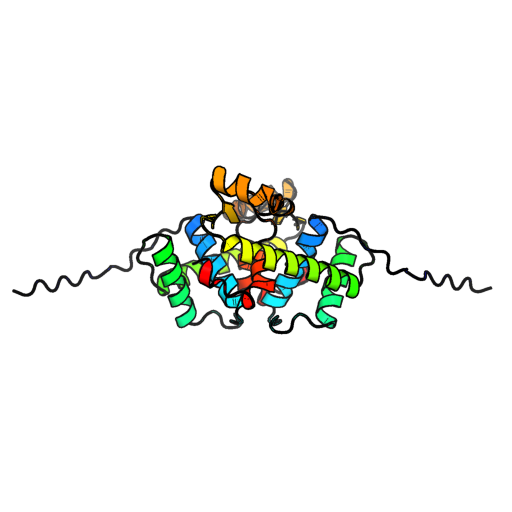ER A 1 100 ? -18.047 -0.643 -11.734 1 97.38 100 SER A C 1
ATOM 799 O O . SER A 1 100 ? -18.422 -1.685 -11.203 1 97.38 100 SER A O 1
ATOM 801 N N . LEU A 1 101 ? -18.797 0.201 -12.227 1 97.44 101 LEU A N 1
ATOM 802 C CA . LEU A 1 101 ? -20.203 -0.015 -12.539 1 97.44 101 LEU A CA 1
ATOM 803 C C . LEU A 1 101 ? -20.469 0.173 -14.023 1 97.44 101 LEU A C 1
ATOM 805 O O . LEU A 1 101 ? -19.859 1.027 -14.664 1 97.44 101 LEU A O 1
ATOM 809 N N . GLU A 1 102 ? -21.328 -0.635 -14.492 1 97.25 102 GLU A N 1
ATOM 810 C CA . GLU A 1 102 ? -21.781 -0.395 -15.859 1 97.25 102 GLU A CA 1
ATOM 811 C C . GLU A 1 102 ? -22.484 0.958 -15.977 1 97.25 102 GLU A C 1
ATOM 813 O O . GLU A 1 102 ? -22.969 1.502 -14.977 1 97.25 102 GLU A O 1
ATOM 818 N N . GLU A 1 103 ? -22.578 1.457 -17.156 1 96 103 GLU A N 1
ATOM 819 C CA . GLU A 1 103 ? -23 2.832 -17.406 1 96 103 GLU A CA 1
ATOM 820 C C . GLU A 1 103 ? -24.375 3.111 -16.781 1 96 103 GLU A C 1
ATOM 822 O O . GLU A 1 103 ? -24.531 4.09 -16.047 1 96 103 GLU A O 1
ATOM 827 N N . GLU A 1 104 ? -25.359 2.281 -17.047 1 95 104 GLU A N 1
ATOM 828 C CA . GLU A 1 104 ? -26.719 2.516 -16.547 1 95 104 GLU A CA 1
ATOM 829 C C . GLU A 1 104 ? -26.734 2.5 -15.023 1 95 104 GLU A C 1
ATOM 831 O O . GLU A 1 104 ? -27.344 3.377 -14.398 1 95 104 GLU A O 1
ATOM 836 N N . ASN A 1 105 ? -26.109 1.506 -14.461 1 96 105 ASN A N 1
ATOM 837 C CA . ASN A 1 105 ? -26.031 1.407 -13.008 1 96 105 ASN A CA 1
ATOM 838 C C . ASN A 1 105 ? -25.25 2.578 -12.406 1 96 105 ASN A C 1
ATOM 840 O O . ASN A 1 105 ? -25.625 3.094 -11.352 1 96 105 ASN A O 1
ATOM 844 N N . TYR A 1 106 ? -24.188 2.91 -13.109 1 97.25 106 TYR A N 1
ATOM 845 C CA . TYR A 1 106 ? -23.375 4.039 -12.664 1 97.25 106 TYR A CA 1
ATOM 846 C C . TYR A 1 106 ? -24.203 5.32 -12.633 1 97.25 106 TYR A C 1
ATOM 848 O O . TYR A 1 106 ? -24.266 6 -11.602 1 97.25 106 TYR A O 1
ATOM 856 N N . LEU A 1 107 ? -24.828 5.621 -13.695 1 96.94 107 LEU A N 1
ATOM 857 C CA . LEU A 1 107 ? -25.609 6.852 -13.797 1 96.94 107 LEU A CA 1
ATOM 858 C C . LEU A 1 107 ? -26.734 6.879 -12.773 1 96.94 107 LEU A C 1
ATOM 860 O O . LEU A 1 107 ? -26.984 7.91 -12.148 1 96.94 107 LEU A O 1
ATOM 864 N N . GLY A 1 108 ? -27.406 5.781 -12.602 1 96.19 108 GLY A N 1
ATOM 865 C CA . GLY A 1 108 ? -28.438 5.695 -11.586 1 96.19 108 GLY A CA 1
ATOM 866 C C . GLY A 1 108 ? -27.922 5.922 -10.18 1 96.19 108 GLY A C 1
ATOM 867 O O . GLY A 1 108 ? -28.531 6.66 -9.398 1 96.19 108 GLY A O 1
ATOM 868 N N . HIS A 1 109 ? -26.828 5.301 -9.906 1 96.75 109 HIS A N 1
ATOM 869 C CA . HIS A 1 109 ? -26.25 5.414 -8.57 1 96.75 109 HIS A CA 1
ATOM 870 C C . HIS A 1 109 ? -25.828 6.852 -8.273 1 96.75 109 HIS A C 1
ATOM 872 O O . HIS A 1 109 ? -26.125 7.383 -7.207 1 96.75 109 HIS A O 1
ATOM 878 N N . ILE A 1 110 ? -25.109 7.5 -9.211 1 96.69 110 ILE A N 1
ATOM 879 C CA . ILE A 1 110 ? -24.547 8.82 -8.953 1 96.69 110 ILE A CA 1
ATOM 880 C C . ILE A 1 110 ? -25.656 9.859 -8.898 1 96.69 110 ILE A C 1
ATOM 882 O O . ILE A 1 110 ? -25.5 10.906 -8.266 1 96.69 110 ILE A O 1
ATOM 886 N N . LYS A 1 111 ? -26.719 9.602 -9.594 1 97.19 111 LYS A N 1
ATOM 887 C CA . LYS A 1 111 ? -27.875 10.484 -9.469 1 97.19 111 LYS A CA 1
ATOM 888 C C . LYS A 1 111 ? -28.328 10.602 -8.008 1 97.19 111 LYS A C 1
ATOM 890 O O . LYS A 1 111 ? -28.609 11.703 -7.531 1 97.19 111 LYS A O 1
ATOM 895 N N . ASP A 1 112 ? -28.406 9.492 -7.289 1 96.38 112 ASP A N 1
ATOM 896 C CA . ASP A 1 112 ? -28.875 9.445 -5.906 1 96.38 112 ASP A CA 1
ATOM 897 C C . ASP A 1 112 ? -27.734 9.75 -4.938 1 96.38 112 ASP A C 1
ATOM 899 O O . ASP A 1 112 ? -27.969 10.18 -3.805 1 96.38 112 ASP A O 1
ATOM 903 N N . HIS A 1 113 ? -26.5 9.453 -5.359 1 97.44 113 HIS A N 1
ATOM 904 C CA . HIS A 1 113 ? -25.328 9.648 -4.531 1 97.44 113 HIS A CA 1
ATOM 905 C C . HIS A 1 113 ? -24.234 10.391 -5.301 1 97.44 113 HIS A C 1
ATOM 907 O O . HIS A 1 113 ? -23.172 9.828 -5.578 1 97.44 113 HIS A O 1
ATOM 913 N N . PRO A 1 114 ? -24.359 11.664 -5.551 1 97.06 114 PRO A N 1
ATOM 914 C CA . PRO A 1 114 ? -23.469 12.406 -6.434 1 97.06 114 PRO A CA 1
ATOM 915 C C . PRO A 1 114 ? -22.016 12.43 -5.926 1 97.06 114 PRO A C 1
ATOM 917 O O . PRO A 1 114 ? -21.078 12.5 -6.723 1 97.06 114 PRO A O 1
ATOM 920 N N . LYS A 1 115 ? -21.812 12.336 -4.621 1 96.38 115 LYS A N 1
ATOM 921 C CA . LYS A 1 115 ? -20.469 12.422 -4.062 1 96.38 115 LYS A CA 1
ATOM 922 C C . LYS A 1 115 ? -19.688 11.133 -4.312 1 96.38 115 LYS A C 1
ATOM 924 O O . LYS A 1 115 ? -18.469 11.102 -4.152 1 96.38 115 LYS A O 1
ATOM 929 N N . ASP A 1 116 ? -20.375 10.125 -4.773 1 97.31 116 ASP A N 1
ATOM 930 C CA . ASP A 1 116 ? -19.734 8.836 -4.961 1 97.31 116 ASP A CA 1
ATOM 931 C C . ASP A 1 116 ? -18.953 8.797 -6.277 1 97.31 116 ASP A C 1
ATOM 933 O O . ASP A 1 116 ? -18.219 7.84 -6.543 1 97.31 116 ASP A O 1
ATOM 937 N N . VAL A 1 117 ? -19 9.914 -7.086 1 96.88 117 VAL A N 1
ATOM 938 C CA . VAL A 1 117 ? -18.297 10 -8.359 1 96.88 117 VAL A CA 1
ATOM 939 C C . VAL A 1 117 ? -16.797 9.836 -8.125 1 96.88 117 VAL A C 1
ATOM 941 O O . VAL A 1 117 ? -16.078 9.312 -8.984 1 96.88 117 VAL A O 1
ATOM 944 N N . GLU A 1 118 ? -16.344 10.188 -6.961 1 96.81 118 GLU A N 1
ATOM 945 C CA . GLU A 1 118 ? -14.906 10.164 -6.703 1 96.81 118 GLU A CA 1
ATOM 946 C C . GLU A 1 118 ? -14.422 8.75 -6.375 1 96.81 118 GLU A C 1
ATOM 948 O O . GLU A 1 118 ? -13.219 8.5 -6.309 1 96.81 118 GLU A O 1
ATOM 953 N N . TYR A 1 119 ? -15.352 7.832 -6.289 1 97.75 119 TYR A N 1
ATOM 954 C CA . TYR A 1 119 ? -14.984 6.492 -5.852 1 97.75 119 TYR A CA 1
ATOM 955 C C . TYR A 1 119 ? -15.234 5.473 -6.953 1 97.75 119 TYR A C 1
ATOM 957 O O . TYR A 1 119 ? -14.727 4.348 -6.898 1 97.75 119 TYR A O 1
ATOM 965 N N . LEU A 1 120 ? -16.094 5.832 -7.914 1 98.06 120 LEU A N 1
ATOM 966 C CA . LEU A 1 120 ? -16.562 4.848 -8.875 1 98.06 120 LEU A CA 1
ATOM 967 C C . LEU A 1 120 ? -15.961 5.094 -10.258 1 98.06 120 LEU A C 1
ATOM 969 O O . LEU A 1 120 ? -15.875 6.238 -10.711 1 98.06 120 LEU A O 1
ATOM 973 N N . ASN A 1 121 ? -15.492 4.031 -10.883 1 97.62 121 ASN A N 1
ATOM 974 C CA . ASN A 1 121 ? -14.961 4.016 -12.242 1 97.62 121 ASN A CA 1
ATOM 975 C C . ASN A 1 121 ? -13.703 4.875 -12.367 1 97.62 121 ASN A C 1
ATOM 977 O O . ASN A 1 121 ? -13.461 5.477 -13.406 1 97.62 121 ASN A O 1
ATOM 981 N N . VAL A 1 122 ? -13.055 5.113 -11.242 1 97.44 122 VAL A N 1
ATOM 982 C CA . VAL A 1 122 ? -11.758 5.777 -11.172 1 97.44 122 VAL A CA 1
ATOM 983 C C . VAL A 1 122 ? -10.82 4.996 -10.25 1 97.44 122 VAL A C 1
ATOM 985 O O . VAL A 1 122 ? -11.281 4.297 -9.344 1 97.44 122 VAL A O 1
ATOM 988 N N . PRO A 1 123 ? -9.453 5.047 -10.523 1 96.81 123 PRO A N 1
ATOM 989 C CA . PRO A 1 123 ? -8.539 4.422 -9.562 1 96.81 123 PRO A CA 1
ATOM 990 C C . PRO A 1 123 ? -8.633 5.035 -8.172 1 96.81 123 PRO A C 1
ATOM 992 O O . PRO A 1 123 ? -8.703 6.258 -8.031 1 96.81 123 PRO A O 1
ATOM 995 N N . LEU A 1 124 ? -8.703 4.195 -7.188 1 96.69 124 LEU A N 1
ATOM 996 C CA . LEU A 1 124 ? -8.727 4.641 -5.797 1 96.69 124 LEU A CA 1
ATOM 997 C C . LEU A 1 124 ? -7.309 4.891 -5.285 1 96.69 124 LEU A C 1
ATOM 999 O O . LEU A 1 124 ? -6.559 3.945 -5.043 1 96.69 124 LEU A O 1
ATOM 1003 N N . GLU A 1 125 ? -7.008 6.133 -5.059 1 93.75 125 GLU A N 1
ATOM 1004 C CA . GLU A 1 125 ? -5.688 6.527 -4.574 1 93.75 125 GLU A CA 1
ATOM 1005 C C . GLU A 1 125 ? -5.453 6.027 -3.15 1 93.75 125 GLU A C 1
ATOM 1007 O O . GLU A 1 125 ? -6.359 6.059 -2.318 1 93.75 125 GLU A O 1
ATOM 1012 N N . ASN A 1 126 ? -4.234 5.594 -2.879 1 96.25 126 ASN A N 1
ATOM 1013 C CA . ASN A 1 126 ? -3.783 5.172 -1.558 1 96.25 126 ASN A CA 1
ATOM 1014 C C . ASN A 1 126 ? -4.59 3.98 -1.047 1 96.25 126 ASN A C 1
ATOM 1016 O O . ASN A 1 126 ? -4.824 3.855 0.156 1 96.25 126 ASN A O 1
ATOM 1020 N N . TYR A 1 127 ? -5.086 3.168 -1.985 1 96.25 127 TYR A N 1
ATOM 1021 C CA . TYR A 1 127 ? -5.93 2.043 -1.592 1 96.25 127 TYR A CA 1
ATOM 1022 C C . TYR A 1 127 ? -5.168 1.084 -0.684 1 96.25 127 TYR A C 1
ATOM 1024 O O . TYR A 1 127 ? -5.676 0.683 0.367 1 96.25 127 TYR A O 1
ATOM 1032 N N . VAL A 1 128 ? -3.977 0.714 -1.059 1 96.19 128 VAL A N 1
ATOM 1033 C CA . VAL A 1 128 ? -3.223 -0.286 -0.31 1 96.19 128 VAL A CA 1
ATOM 1034 C C . VAL A 1 128 ? -2.902 0.246 1.085 1 96.19 128 VAL A C 1
ATOM 1036 O O . VAL A 1 128 ? -2.951 -0.499 2.066 1 96.19 128 VAL A O 1
ATOM 1039 N N . GLN A 1 129 ? -2.521 1.502 1.139 1 96.56 129 GLN A N 1
ATOM 1040 C CA . GLN A 1 129 ? -2.281 2.105 2.445 1 96.56 129 GLN A CA 1
ATOM 1041 C C . GLN A 1 129 ? -3.523 2.02 3.328 1 96.56 129 GLN A C 1
ATOM 1043 O O . GLN A 1 129 ? -3.439 1.615 4.488 1 96.56 129 GLN A O 1
ATOM 1048 N N . MET A 1 130 ? -4.629 2.424 2.777 1 96.62 130 MET A N 1
ATOM 1049 C CA . MET A 1 130 ? -5.871 2.348 3.539 1 96.62 130 MET A CA 1
ATOM 1050 C C . MET A 1 130 ? -6.168 0.91 3.951 1 96.62 130 MET A C 1
ATOM 1052 O O . MET A 1 130 ? -6.594 0.659 5.082 1 96.62 130 MET A O 1
ATOM 1056 N N . LEU A 1 131 ? -5.98 -0.006 3.053 1 95.38 131 LEU A N 1
ATOM 1057 C CA . LEU A 1 131 ? -6.195 -1.419 3.34 1 95.38 131 LEU A CA 1
ATOM 1058 C C . LEU A 1 131 ? -5.352 -1.865 4.531 1 95.38 131 LEU A C 1
ATOM 1060 O O . LEU A 1 131 ? -5.863 -2.494 5.457 1 95.38 131 LEU A O 1
ATOM 1064 N N . ALA A 1 132 ? -4.113 -1.56 4.496 1 94.88 132 ALA A N 1
ATOM 1065 C CA . ALA A 1 132 ? -3.205 -1.945 5.57 1 94.88 132 ALA A CA 1
ATOM 1066 C C . ALA A 1 132 ? -3.635 -1.333 6.902 1 94.88 132 ALA A C 1
ATOM 1068 O O . ALA A 1 132 ? -3.5 -1.961 7.953 1 94.88 132 ALA A O 1
ATOM 1069 N N . ILE A 1 133 ? -4.129 -0.14 6.879 1 95.56 133 ILE A N 1
ATOM 1070 C CA . ILE A 1 133 ? -4.41 0.627 8.086 1 95.56 133 ILE A CA 1
ATOM 1071 C C . ILE A 1 133 ? -5.801 0.275 8.609 1 95.56 133 ILE A C 1
ATOM 1073 O O . ILE A 1 133 ? -5.992 0.111 9.82 1 95.56 133 ILE A O 1
ATOM 1077 N N . PHE A 1 134 ? -6.777 0.118 7.703 1 94.19 134 PHE A N 1
ATOM 1078 C CA . PHE A 1 134 ? -8.172 0.084 8.141 1 94.19 134 PHE A CA 1
ATOM 1079 C C . PHE A 1 134 ? -8.812 -1.251 7.785 1 94.19 134 PHE A C 1
ATOM 1081 O O . PHE A 1 134 ? -9.969 -1.501 8.141 1 94.19 134 PHE A O 1
ATOM 1088 N N . GLY A 1 135 ? -8.164 -2.129 7.086 1 89.44 135 GLY A N 1
ATOM 1089 C CA . GLY A 1 135 ? -8.766 -3.299 6.465 1 89.44 135 GLY A CA 1
ATOM 1090 C C . GLY A 1 135 ? -9.234 -4.328 7.473 1 89.44 135 GLY A C 1
ATOM 1091 O O . GLY A 1 135 ? -9.984 -5.25 7.125 1 89.44 135 GLY A O 1
ATOM 1092 N N . SER A 1 136 ? -8.648 -4.375 8.656 1 75.31 136 SER A N 1
ATOM 1093 C CA . SER A 1 136 ? -9.094 -5.34 9.656 1 75.31 136 SER A CA 1
ATOM 1094 C C . SER A 1 136 ? -10.578 -5.188 9.953 1 75.31 136 SER A C 1
ATOM 1096 O O . SER A 1 136 ? -11.25 -6.156 10.312 1 75.31 136 SER A O 1
ATOM 1098 N N . GLY A 1 137 ? -11.039 -4.105 9.984 1 58.06 137 GLY A N 1
ATOM 1099 C CA . GLY A 1 137 ? -12.391 -3.826 10.438 1 58.06 137 GLY A CA 1
ATOM 1100 C C . GLY A 1 137 ? -13.461 -4.27 9.453 1 58.06 137 GLY A C 1
ATOM 1101 O O . GLY A 1 137 ? -14.609 -4.484 9.836 1 58.06 137 GLY A O 1
ATOM 1102 N N . ILE A 1 138 ? -13.25 -4.129 8.219 1 49.56 138 ILE A N 1
ATOM 1103 C CA . ILE A 1 138 ? -14.312 -4.391 7.262 1 49.56 138 ILE A CA 1
ATOM 1104 C C . ILE A 1 138 ? -14.102 -5.754 6.609 1 49.56 138 ILE A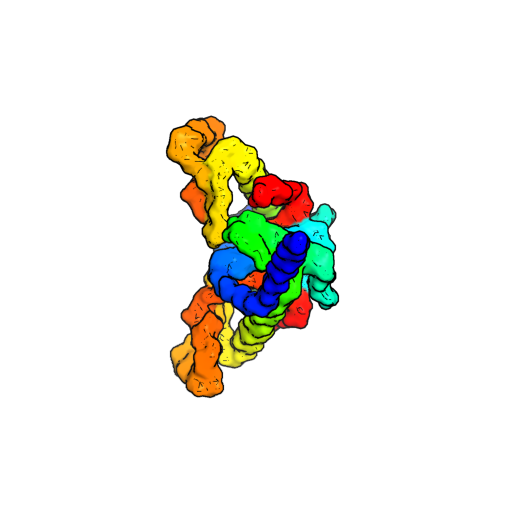 C 1
ATOM 1106 O O . ILE A 1 138 ? -12.977 -6.117 6.262 1 49.56 138 ILE A O 1
ATOM 1110 N N . ALA A 1 139 ? -14.938 -6.703 7.059 1 45.94 139 ALA A N 1
ATOM 1111 C CA . ALA A 1 139 ? -14.984 -8.016 6.414 1 45.94 139 ALA A CA 1
ATOM 1112 C C . ALA A 1 139 ? -14.656 -7.906 4.93 1 45.94 139 ALA A C 1
ATOM 1114 O O . ALA A 1 139 ? -15.43 -7.355 4.148 1 45.94 139 ALA A O 1
ATOM 1115 N N . THR A 1 140 ? -13.461 -7.586 4.52 1 47.38 140 THR A N 1
ATOM 1116 C CA . THR A 1 140 ? -13.094 -7.633 3.107 1 47.38 140 THR A CA 1
ATOM 1117 C C . THR A 1 140 ? -13.555 -8.945 2.475 1 47.38 140 THR A C 1
ATOM 1119 O O . THR A 1 140 ? -13.117 -9.297 1.378 1 47.38 140 THR A O 1
ATOM 1122 N N . GLU A 1 141 ? -14.211 -9.805 3.191 1 44.72 141 GLU A N 1
ATOM 1123 C CA . GLU A 1 141 ? -14.711 -11.07 2.664 1 44.72 141 GLU A CA 1
ATOM 1124 C C . GLU A 1 141 ? -15.461 -10.859 1.351 1 44.72 141 GLU A C 1
ATOM 1126 O O . GLU A 1 141 ? -15.422 -11.719 0.466 1 44.72 141 GLU A O 1
ATOM 1131 N N . GLY A 1 142 ? -16.109 -9.797 1.264 1 43.94 142 GLY A N 1
ATOM 1132 C CA . GLY A 1 142 ? -16.906 -9.695 0.051 1 43.94 142 GLY A CA 1
ATOM 1133 C C . GLY A 1 142 ? -16.078 -9.344 -1.176 1 43.94 142 GLY A C 1
ATOM 1134 O O . GLY A 1 142 ? -16.594 -9.359 -2.297 1 43.94 142 GLY A O 1
ATOM 1135 N N . MET A 1 143 ? -15.055 -8.891 -0.983 1 44 143 MET A N 1
ATOM 1136 C CA . MET A 1 143 ? -14.242 -8.539 -2.148 1 44 143 MET A CA 1
ATOM 1137 C C . MET A 1 143 ? -13.648 -9.789 -2.791 1 44 143 MET A C 1
ATOM 1139 O O . MET A 1 143 ? -12.938 -9.695 -3.797 1 44 143 MET A O 1
ATOM 1143 N N . GLN A 1 144 ? -13.773 -10.914 -2.213 1 39.94 144 GLN A N 1
ATOM 1144 C CA . GLN A 1 144 ? -13.297 -12.172 -2.777 1 39.94 144 GLN A CA 1
ATOM 1145 C C . GLN A 1 144 ? -14.227 -12.664 -3.887 1 39.94 144 GLN A C 1
ATOM 1147 O O . GLN A 1 144 ? -15.438 -12.469 -3.818 1 39.94 144 GLN A O 1
ATOM 1152 N N . MET B 1 1 ? -9.578 -52.688 -14.039 1 33.34 1 MET B N 1
ATOM 1153 C CA . MET B 1 1 ? -8.25 -52.094 -14.156 1 33.34 1 MET B CA 1
ATOM 1154 C C . MET B 1 1 ? -8.281 -50.625 -13.797 1 33.34 1 MET B C 1
ATOM 1156 O O . MET B 1 1 ? -8.906 -49.812 -14.484 1 33.34 1 MET B O 1
ATOM 1160 N N . ALA B 1 2 ? -8.289 -50.281 -12.492 1 39.09 2 ALA B N 1
ATOM 1161 C CA . ALA B 1 2 ? -8.578 -48.969 -11.891 1 39.09 2 ALA B CA 1
ATOM 1162 C C . ALA B 1 2 ? -7.516 -47.938 -12.273 1 39.09 2 ALA B C 1
ATOM 1164 O O . ALA B 1 2 ? -6.32 -48.188 -12.086 1 39.09 2 ALA B O 1
ATOM 1165 N N . VAL B 1 3 ? -7.691 -47.188 -13.445 1 40.38 3 VAL B N 1
ATOM 1166 C CA . VAL B 1 3 ? -6.766 -46.188 -13.945 1 40.38 3 VAL B CA 1
ATOM 1167 C C . VAL B 1 3 ? -6.445 -45.188 -12.836 1 40.38 3 VAL B C 1
ATOM 1169 O O . VAL B 1 3 ? -7.336 -44.5 -12.344 1 40.38 3 VAL B O 1
ATOM 1172 N N . ASP B 1 4 ? -5.645 -45.562 -11.805 1 35.25 4 ASP B N 1
ATOM 1173 C CA . ASP B 1 4 ? -5.129 -44.688 -10.742 1 35.25 4 ASP B CA 1
ATOM 1174 C C . ASP B 1 4 ? -4.477 -43.438 -11.328 1 35.25 4 ASP B C 1
ATOM 1176 O O . ASP B 1 4 ? -3.355 -43.5 -11.836 1 35.25 4 ASP B O 1
ATOM 1180 N N . GLY B 1 5 ? -5.137 -42.688 -12.258 1 34.44 5 GLY B N 1
ATOM 1181 C CA . GLY B 1 5 ? -4.555 -41.469 -12.773 1 34.44 5 GLY B CA 1
ATOM 1182 C C . GLY B 1 5 ? -3.938 -40.594 -11.688 1 34.44 5 GLY B C 1
ATOM 1183 O O . GLY B 1 5 ? -4.637 -39.844 -11.023 1 34.44 5 GLY B O 1
ATOM 1184 N N . GLY B 1 6 ? -2.996 -41.094 -10.875 1 37.56 6 GLY B N 1
ATOM 1185 C CA . GLY B 1 6 ? -2.188 -40.219 -10.047 1 37.56 6 GLY B CA 1
ATOM 1186 C C . GLY B 1 6 ? -1.729 -38.969 -10.766 1 37.56 6 GLY B C 1
ATOM 1187 O O . GLY B 1 6 ? -0.874 -39.031 -11.648 1 37.56 6 GLY B O 1
ATOM 1188 N N . HIS B 1 7 ? -2.59 -38.094 -11.352 1 38.62 7 HIS B N 1
ATOM 1189 C CA . HIS B 1 7 ? -2.045 -36.812 -11.805 1 38.62 7 HIS B CA 1
ATOM 1190 C C . HIS B 1 7 ? -0.938 -36.312 -10.875 1 38.62 7 HIS B C 1
ATOM 1192 O O . HIS B 1 7 ? -1.194 -36 -9.711 1 38.62 7 HIS B O 1
ATOM 1198 N N . GLY B 1 8 ? 0.137 -37.031 -10.734 1 37.88 8 GLY B N 1
ATOM 1199 C CA . GLY B 1 8 ? 1.327 -36.406 -10.172 1 37.88 8 GLY B CA 1
ATOM 1200 C C . GLY B 1 8 ? 1.42 -34.906 -10.477 1 37.88 8 GLY B C 1
ATOM 1201 O O . GLY B 1 8 ? 1.707 -34.531 -11.609 1 37.88 8 GLY B O 1
ATOM 1202 N N . GLY B 1 9 ? 0.445 -34.062 -10.242 1 41.88 9 GLY B N 1
ATOM 1203 C CA . GLY B 1 9 ? 0.607 -32.625 -10.43 1 41.88 9 GLY B CA 1
ATOM 1204 C C . GLY B 1 9 ? 2.029 -32.156 -10.203 1 41.88 9 GLY B C 1
ATOM 1205 O O . GLY B 1 9 ? 2.521 -32.156 -9.07 1 41.88 9 GLY B O 1
ATOM 1206 N N . GLY B 1 10 ? 3.029 -32.438 -10.945 1 44.12 10 GLY B N 1
ATOM 1207 C CA . GLY B 1 10 ? 4.422 -32.031 -11 1 44.12 10 GLY B CA 1
ATOM 1208 C C . GLY B 1 10 ? 4.621 -30.578 -10.586 1 44.12 10 GLY B C 1
ATOM 1209 O O . GLY B 1 10 ? 3.674 -29.781 -10.586 1 44.12 10 GLY B O 1
ATOM 1210 N N . ASN B 1 11 ? 5.379 -30.219 -9.43 1 52.38 11 ASN B N 1
ATOM 1211 C CA . ASN B 1 11 ? 5.918 -28.953 -8.969 1 52.38 11 ASN B CA 1
ATOM 1212 C C . ASN B 1 11 ? 6.398 -28.094 -10.133 1 52.38 11 ASN B C 1
ATOM 1214 O O . ASN B 1 11 ? 7.582 -28.094 -10.469 1 52.38 11 ASN B O 1
ATOM 1218 N N . HIS B 1 12 ? 5.828 -28.062 -11.242 1 60.97 12 HIS B N 1
ATOM 1219 C CA . HIS B 1 12 ? 6.34 -27.141 -12.258 1 60.97 12 HIS B CA 1
ATOM 1220 C C . HIS B 1 12 ? 6.379 -25.719 -11.727 1 60.97 12 HIS B C 1
ATOM 1222 O O . HIS B 1 12 ? 5.492 -25.297 -10.977 1 60.97 12 HIS B O 1
ATOM 1228 N N . PRO B 1 13 ? 7.555 -25.062 -11.93 1 80.31 13 PRO B N 1
ATOM 1229 C CA . PRO B 1 13 ? 7.695 -23.672 -11.508 1 80.31 13 PRO B CA 1
ATOM 1230 C C . PRO B 1 13 ? 6.629 -22.75 -12.117 1 80.31 13 PRO B C 1
ATOM 1232 O O . PRO B 1 13 ? 6.332 -22.859 -13.305 1 80.31 13 PRO B O 1
ATOM 1235 N N . LEU B 1 14 ? 5.77 -22.266 -11.352 1 91 14 LEU B N 1
ATOM 1236 C CA . LEU B 1 14 ? 4.754 -21.297 -11.758 1 91 14 LEU B CA 1
ATOM 1237 C C . LEU B 1 14 ? 5.398 -20 -12.242 1 91 14 LEU B C 1
ATOM 1239 O O . LEU B 1 14 ? 6.336 -19.5 -11.625 1 91 14 LEU B O 1
ATOM 1243 N N . ARG B 1 15 ? 5.004 -19.641 -13.414 1 94.94 15 ARG B N 1
ATOM 1244 C CA . ARG B 1 15 ? 5.438 -18.328 -13.891 1 94.94 15 ARG B CA 1
ATOM 1245 C C . ARG B 1 15 ? 4.516 -17.234 -13.375 1 94.94 15 ARG B C 1
ATOM 1247 O O . ARG B 1 15 ? 3.371 -17.125 -13.82 1 94.94 15 ARG B O 1
ATOM 1254 N N . TRP B 1 16 ? 5.016 -16.469 -12.555 1 96.94 16 TRP B N 1
ATOM 1255 C CA . TRP B 1 16 ? 4.242 -15.383 -11.953 1 96.94 16 TRP B CA 1
ATOM 1256 C C . TRP B 1 16 ? 4.207 -14.164 -12.867 1 96.94 16 TRP B C 1
ATOM 1258 O O . TRP B 1 16 ? 5.246 -13.711 -13.352 1 96.94 16 TRP B O 1
ATOM 1268 N N . THR B 1 17 ? 2.967 -13.664 -13.125 1 96.06 17 THR B N 1
ATOM 1269 C CA . THR B 1 17 ? 2.799 -12.406 -13.844 1 96.06 17 THR B CA 1
ATOM 1270 C C . THR B 1 17 ? 2.652 -11.242 -12.875 1 96.06 17 THR B C 1
ATOM 1272 O O . THR B 1 17 ? 2.477 -11.453 -11.672 1 96.06 17 THR B O 1
ATOM 1275 N N . SER B 1 18 ? 2.74 -10.031 -13.43 1 94.94 18 SER B N 1
ATOM 1276 C CA . SER B 1 18 ? 2.627 -8.836 -12.594 1 94.94 18 SER B CA 1
ATOM 1277 C C . SER B 1 18 ? 1.278 -8.789 -11.883 1 94.94 18 SER B C 1
ATOM 1279 O O . SER B 1 18 ? 1.215 -8.539 -10.672 1 94.94 18 SER B O 1
ATOM 1281 N N . PRO B 1 19 ? 0.183 -9.086 -12.562 1 94.88 19 PRO B N 1
ATOM 1282 C CA . PRO B 1 19 ? -1.104 -9.07 -11.859 1 94.88 19 PRO B CA 1
ATOM 1283 C C . PRO B 1 19 ? -1.183 -10.133 -10.758 1 94.88 19 PRO B C 1
ATOM 1285 O O . PRO B 1 19 ? -1.744 -9.875 -9.688 1 94.88 19 PRO B O 1
ATOM 1288 N N . MET B 1 20 ? -0.621 -11.297 -11 1 96.56 20 MET B N 1
ATOM 1289 C CA . MET B 1 20 ? -0.612 -12.359 -9.992 1 96.56 20 MET B CA 1
ATOM 1290 C C . MET B 1 20 ? 0.156 -11.922 -8.75 1 96.56 20 MET B C 1
ATOM 1292 O O . MET B 1 20 ? -0.316 -12.109 -7.629 1 96.56 20 MET B O 1
ATOM 1296 N N . SER B 1 21 ? 1.32 -11.344 -9.016 1 97.56 21 SER B N 1
ATOM 1297 C CA . SER B 1 21 ? 2.152 -10.883 -7.906 1 97.56 21 SER B CA 1
ATOM 1298 C C . SER B 1 21 ? 1.44 -9.805 -7.094 1 97.56 21 SER B C 1
ATOM 1300 O O . SER B 1 21 ? 1.423 -9.867 -5.859 1 97.56 21 SER B O 1
ATOM 1302 N N . GLY B 1 22 ? 0.906 -8.836 -7.816 1 96.62 22 GLY B N 1
ATOM 1303 C CA . GLY B 1 22 ? 0.167 -7.781 -7.137 1 96.62 22 GLY B CA 1
ATOM 1304 C C . GLY B 1 22 ? -0.97 -8.312 -6.281 1 96.62 22 GLY B C 1
ATOM 1305 O O . GLY B 1 22 ? -1.16 -7.867 -5.148 1 96.62 22 GLY B O 1
ATOM 1306 N N . PHE B 1 23 ? -1.727 -9.242 -6.785 1 96.38 23 PHE B N 1
ATOM 1307 C CA . PHE B 1 23 ? -2.838 -9.844 -6.059 1 96.38 23 PHE B CA 1
ATOM 1308 C C . PHE B 1 23 ? -2.34 -10.594 -4.832 1 96.38 23 PHE B C 1
ATOM 1310 O O . PHE B 1 23 ? -2.883 -10.43 -3.736 1 96.38 23 PHE B O 1
ATOM 1317 N N . MET B 1 24 ? -1.309 -11.383 -5.051 1 97.62 24 MET B N 1
ATOM 1318 C CA . MET B 1 24 ? -0.73 -12.148 -3.947 1 97.62 24 MET B CA 1
ATOM 1319 C C . MET B 1 24 ? -0.294 -11.227 -2.816 1 97.62 24 MET B C 1
ATOM 1321 O O . MET B 1 24 ? -0.643 -11.445 -1.655 1 97.62 24 MET B O 1
ATOM 1325 N N . LEU B 1 25 ? 0.439 -10.211 -3.133 1 97.56 25 LEU B N 1
ATOM 1326 C CA . LEU B 1 25 ? 0.952 -9.289 -2.129 1 97.56 25 LEU B CA 1
ATOM 1327 C C . LEU B 1 25 ? -0.19 -8.594 -1.396 1 97.56 25 LEU B C 1
ATOM 1329 O O . LEU B 1 25 ? -0.133 -8.414 -0.177 1 97.56 25 LEU B O 1
ATOM 1333 N N . ARG B 1 26 ? -1.153 -8.227 -2.1 1 96 26 ARG B N 1
ATOM 1334 C CA . ARG B 1 26 ? -2.303 -7.578 -1.473 1 96 26 ARG B CA 1
ATOM 1335 C C . ARG B 1 26 ? -2.975 -8.516 -0.471 1 96 26 ARG B C 1
ATOM 1337 O O . ARG B 1 26 ? -3.447 -8.07 0.578 1 96 26 ARG B O 1
ATOM 1344 N N . ARG B 1 27 ? -3.078 -9.758 -0.788 1 96.25 27 ARG B N 1
ATOM 1345 C CA . ARG B 1 27 ? -3.666 -10.711 0.146 1 96.25 27 ARG B CA 1
ATOM 1346 C C . ARG B 1 27 ? -2.861 -10.781 1.438 1 96.25 27 ARG B C 1
ATOM 1348 O O . ARG B 1 27 ? -3.428 -10.914 2.523 1 96.25 27 ARG B O 1
ATOM 1355 N N . PHE B 1 28 ? -1.591 -10.68 1.292 1 96.56 28 PHE B N 1
ATOM 1356 C CA . PHE B 1 28 ? -0.771 -10.664 2.498 1 96.56 28 PHE B CA 1
ATOM 1357 C C . PHE B 1 28 ? -1.015 -9.391 3.299 1 96.56 28 PHE B C 1
ATOM 1359 O O . PHE B 1 28 ? -1.04 -9.422 4.531 1 96.56 28 PHE B O 1
ATOM 1366 N N . VAL B 1 29 ? -1.175 -8.273 2.629 1 95.44 29 VAL B N 1
ATOM 1367 C CA . VAL B 1 29 ? -1.477 -7.023 3.314 1 95.44 29 VAL B CA 1
ATOM 1368 C C . VAL B 1 29 ? -2.801 -7.148 4.062 1 95.44 29 VAL B C 1
ATOM 1370 O O . VAL B 1 29 ? -2.936 -6.664 5.188 1 95.44 29 VAL B O 1
ATOM 1373 N N . GLU B 1 30 ? -3.764 -7.844 3.49 1 93.81 30 GLU B N 1
ATOM 1374 C CA . GLU B 1 30 ? -5.047 -8.07 4.145 1 93.81 30 GLU B CA 1
ATOM 1375 C C . GLU B 1 30 ? -4.883 -8.906 5.41 1 93.81 30 GLU B C 1
ATOM 1377 O O . GLU B 1 30 ? -5.547 -8.664 6.418 1 93.81 30 GLU B O 1
ATOM 1382 N N . LEU B 1 31 ? -4.07 -9.883 5.312 1 93.62 31 LEU B N 1
ATOM 1383 C CA . LEU B 1 31 ? -3.799 -10.688 6.496 1 93.62 31 LEU B CA 1
ATOM 1384 C C . LEU B 1 31 ? -3.215 -9.836 7.613 1 93.62 31 LEU B C 1
ATOM 1386 O O . LEU B 1 31 ? -3.615 -9.961 8.773 1 93.62 31 LEU B O 1
ATOM 1390 N N . ILE B 1 32 ? -2.338 -8.953 7.27 1 92.44 32 ILE B N 1
ATOM 1391 C CA . ILE B 1 32 ? -1.704 -8.062 8.234 1 92.44 32 ILE B CA 1
ATOM 1392 C C . ILE B 1 32 ? -2.748 -7.117 8.828 1 92.44 32 ILE B C 1
ATOM 1394 O O . ILE B 1 32 ? -2.791 -6.91 10.047 1 92.44 32 ILE B O 1
ATOM 1398 N N . ALA B 1 33 ? -3.504 -6.578 7.945 1 90.19 33 ALA B N 1
ATOM 1399 C CA . ALA B 1 33 ? -4.586 -5.719 8.406 1 90.19 33 ALA B CA 1
ATOM 1400 C C . ALA B 1 33 ? -5.492 -6.457 9.391 1 90.19 33 ALA B C 1
ATOM 1402 O O . ALA B 1 33 ? -6.055 -5.848 10.305 1 90.19 33 ALA B O 1
ATOM 1403 N N . GLY B 1 34 ? -5.574 -7.75 9.195 1 88.44 34 GLY B N 1
ATOM 1404 C CA . GLY B 1 34 ? -6.402 -8.586 10.055 1 88.44 34 GLY B CA 1
ATOM 1405 C C . GLY B 1 34 ? -5.711 -8.984 11.344 1 88.44 34 GLY B C 1
ATOM 1406 O O . GLY B 1 34 ? -6.293 -9.68 12.18 1 88.44 34 GLY B O 1
ATOM 1407 N N . GLY B 1 35 ? -4.434 -8.633 11.5 1 86.06 35 GLY B N 1
ATOM 1408 C CA . GLY B 1 35 ? -3.779 -8.844 12.781 1 86.06 35 GLY B CA 1
ATOM 1409 C C . GLY B 1 35 ? -2.656 -9.859 12.711 1 86.06 35 GLY B C 1
ATOM 1410 O O . GLY B 1 35 ? -2.045 -10.188 13.734 1 86.06 35 GLY B O 1
ATOM 1411 N N . VAL B 1 36 ? -2.5 -10.414 11.539 1 87.44 36 VAL B N 1
ATOM 1412 C CA . VAL B 1 36 ? -1.402 -11.367 11.422 1 87.44 36 VAL B CA 1
ATOM 1413 C C . VAL B 1 36 ? -0.067 -10.641 11.531 1 87.44 36 VAL B C 1
ATOM 1415 O O . VAL B 1 36 ? 0.163 -9.641 10.852 1 87.44 36 VAL B O 1
ATOM 1418 N N . LYS B 1 37 ? 0.792 -11.133 12.344 1 80.38 37 LYS B N 1
ATOM 1419 C CA . LYS B 1 37 ? 2.119 -10.555 12.531 1 80.38 37 LYS B CA 1
ATOM 1420 C C . LYS B 1 37 ? 3.141 -11.203 11.602 1 80.38 37 LYS B C 1
ATOM 1422 O O . LYS B 1 37 ? 3.062 -12.398 11.328 1 80.38 37 LYS B O 1
ATOM 1427 N N . THR B 1 38 ? 4.086 -10.398 11.273 1 79.75 38 THR B N 1
ATOM 1428 C CA . THR B 1 38 ? 5.02 -10.898 10.273 1 79.75 38 THR B CA 1
ATOM 1429 C C . THR B 1 38 ? 6.418 -11.047 10.859 1 79.75 38 THR B C 1
ATOM 1431 O O . THR B 1 38 ? 7.359 -11.43 10.164 1 79.75 38 THR B O 1
ATOM 1434 N N . GLU B 1 39 ? 6.609 -10.742 12.078 1 75.25 39 GLU B N 1
ATOM 1435 C CA . GLU B 1 39 ? 7.93 -10.766 12.695 1 75.25 39 GLU B CA 1
ATOM 1436 C C . GLU B 1 39 ? 8.672 -12.062 12.383 1 75.25 39 GLU B C 1
ATOM 1438 O O . GLU B 1 39 ? 9.883 -12.047 12.148 1 75.25 39 GLU B O 1
ATOM 1443 N N . LYS B 1 40 ? 7.988 -13.203 12.414 1 77.75 40 LYS B N 1
ATOM 1444 C CA . LYS B 1 40 ? 8.609 -14.5 12.148 1 77.75 40 LYS B CA 1
ATOM 1445 C C . LYS B 1 40 ? 8.188 -15.039 10.781 1 77.75 40 LYS B C 1
ATOM 1447 O O . LYS B 1 40 ? 8.32 -16.234 10.516 1 77.75 40 LYS B O 1
ATOM 1452 N N . GLY B 1 41 ? 7.707 -14.117 10.039 1 85.88 41 GLY B N 1
ATOM 1453 C CA . GLY B 1 41 ? 7.172 -14.578 8.766 1 85.88 41 GLY B CA 1
ATOM 1454 C C . GLY B 1 41 ? 5.754 -15.109 8.875 1 85.88 41 GLY B C 1
ATOM 1455 O O . GLY B 1 41 ? 5.16 -15.094 9.953 1 85.88 41 GLY B O 1
ATOM 1456 N N . PHE B 1 42 ? 5.258 -15.555 7.773 1 94.25 42 PHE B N 1
ATOM 1457 C CA . PHE B 1 42 ? 3.902 -16.078 7.715 1 94.25 42 PHE B CA 1
ATOM 1458 C C . PHE B 1 42 ? 3.895 -17.578 7.957 1 94.25 42 PHE B C 1
ATOM 1460 O O . PHE B 1 42 ? 4.777 -18.297 7.477 1 94.25 42 PHE B O 1
ATOM 1467 N N . LYS B 1 43 ? 2.904 -18.047 8.648 1 95.06 43 LYS B N 1
ATOM 1468 C CA . LYS B 1 43 ? 2.725 -19.469 8.898 1 95.06 43 LYS B CA 1
ATOM 1469 C C . LYS B 1 43 ? 2.211 -20.188 7.648 1 95.06 43 LYS B C 1
ATOM 1471 O O . LYS B 1 43 ? 1.704 -19.547 6.727 1 95.06 43 LYS B O 1
ATOM 1476 N N . GLU B 1 44 ? 2.316 -21.438 7.766 1 95.81 44 GLU B N 1
ATOM 1477 C CA . GLU B 1 44 ? 1.877 -22.266 6.645 1 95.81 44 GLU B CA 1
ATOM 1478 C C . GLU B 1 44 ? 0.402 -22.031 6.332 1 95.81 44 GLU B C 1
ATOM 1480 O O . GLU B 1 44 ? 0.007 -22.016 5.164 1 95.81 44 GLU B O 1
ATOM 1485 N N . VAL B 1 45 ? -0.405 -21.938 7.332 1 96.75 45 VAL B N 1
ATOM 1486 C CA . VAL B 1 45 ? -1.837 -21.734 7.145 1 96.75 45 VAL B CA 1
ATOM 1487 C C . VAL B 1 45 ? -2.072 -20.453 6.332 1 96.75 45 VAL B C 1
ATOM 1489 O O . VAL B 1 45 ? -2.984 -20.406 5.504 1 96.75 45 VAL B O 1
ATOM 1492 N N . HIS B 1 46 ? -1.282 -19.391 6.551 1 97.31 46 HIS B N 1
ATOM 1493 C CA . HIS B 1 46 ? -1.406 -18.141 5.828 1 97.31 46 HIS B CA 1
ATOM 1494 C C . HIS B 1 46 ? -0.999 -18.297 4.367 1 97.31 46 HIS B C 1
ATOM 1496 O O . HIS B 1 46 ? -1.685 -17.812 3.467 1 97.31 46 HIS B O 1
ATOM 1502 N N . LEU B 1 47 ? 0.077 -19.031 4.168 1 97.81 47 LEU B N 1
ATOM 1503 C CA . LEU B 1 47 ? 0.56 -19.297 2.816 1 97.81 47 LEU B CA 1
ATOM 1504 C C . LEU B 1 47 ? -0.474 -20.078 2.012 1 97.81 47 LEU B C 1
ATOM 1506 O O . LEU B 1 47 ? -0.747 -19.75 0.855 1 97.81 47 LEU B O 1
ATOM 1510 N N . ASN B 1 48 ? -1.043 -21.031 2.619 1 98.25 48 ASN B N 1
ATOM 1511 C CA . ASN B 1 48 ? -2.066 -21.844 1.965 1 98.25 48 ASN B CA 1
ATOM 1512 C C . ASN B 1 48 ? -3.32 -21.016 1.667 1 98.25 48 ASN B C 1
ATOM 1514 O O . ASN B 1 48 ? -3.963 -21.219 0.634 1 98.25 48 ASN B O 1
ATOM 1518 N N . GLN B 1 49 ? -3.646 -20.172 2.553 1 97.81 49 GLN B N 1
ATOM 1519 C CA . GLN B 1 49 ? -4.793 -19.297 2.33 1 97.81 49 GLN B CA 1
ATOM 1520 C C . GLN B 1 49 ? -4.562 -18.391 1.121 1 97.81 49 GLN B C 1
ATOM 1522 O O . GLN B 1 49 ? -5.445 -18.234 0.274 1 97.81 49 GLN B O 1
ATOM 1527 N N . VAL B 1 50 ? -3.422 -17.812 1.041 1 98 50 VAL B N 1
ATOM 1528 C CA . VAL B 1 50 ? -3.105 -16.922 -0.073 1 98 50 VAL B CA 1
ATOM 1529 C C . VAL B 1 50 ? -3.049 -17.719 -1.372 1 98 50 VAL B C 1
ATOM 1531 O O . VAL B 1 50 ? -3.518 -17.25 -2.414 1 98 50 VAL B O 1
ATOM 1534 N N . ALA B 1 51 ? -2.514 -18.906 -1.287 1 98.31 51 ALA B N 1
ATOM 1535 C CA . ALA B 1 51 ? -2.488 -19.781 -2.455 1 98.31 51 ALA B CA 1
ATOM 1536 C C . ALA B 1 51 ? -3.902 -20.078 -2.947 1 98.31 51 ALA B C 1
ATOM 1538 O O . ALA B 1 51 ? -4.176 -20.016 -4.148 1 98.31 51 ALA B O 1
ATOM 1539 N N . LYS B 1 52 ? -4.754 -20.422 -2.059 1 98.25 52 LYS B N 1
ATOM 1540 C CA . LYS B 1 52 ? -6.148 -20.672 -2.396 1 98.25 52 LYS B CA 1
ATOM 1541 C C . LYS B 1 52 ? -6.793 -19.453 -3.051 1 98.25 52 LYS B C 1
ATOM 1543 O O . LYS B 1 52 ? -7.48 -19.578 -4.066 1 98.25 52 LYS B O 1
ATOM 1548 N N . ASN B 1 53 ? -6.57 -18.297 -2.441 1 96.88 53 ASN B N 1
ATOM 1549 C CA . ASN B 1 53 ? -7.102 -17.062 -3.01 1 96.88 53 ASN B CA 1
ATOM 1550 C C . ASN B 1 53 ? -6.617 -16.844 -4.441 1 96.88 53 ASN B C 1
ATOM 1552 O O . ASN B 1 53 ? -7.41 -16.5 -5.324 1 96.88 53 ASN B O 1
ATOM 1556 N N . CYS B 1 54 ? -5.328 -17 -4.664 1 97.31 54 CYS B N 1
ATOM 1557 C CA . CYS B 1 54 ? -4.746 -16.828 -5.992 1 97.31 54 CYS B CA 1
ATOM 1558 C C . CYS B 1 54 ? -5.336 -17.844 -6.973 1 97.31 54 CYS B C 1
ATOM 1560 O O . CYS B 1 54 ? -5.676 -17.5 -8.102 1 97.31 54 CYS B O 1
ATOM 1562 N N . SER B 1 55 ? -5.445 -19.062 -6.516 1 97.62 55 SER B N 1
ATOM 1563 C CA . SER B 1 55 ? -5.984 -20.125 -7.355 1 97.62 55 SER B CA 1
ATOM 1564 C C . SER B 1 55 ? -7.406 -19.797 -7.809 1 97.62 55 SER B C 1
ATOM 1566 O O . SER B 1 55 ? -7.73 -19.906 -8.992 1 97.62 55 SER B O 1
ATOM 1568 N N . GLU B 1 56 ? -8.18 -19.422 -6.91 1 96.56 56 GLU B N 1
ATOM 1569 C CA . GLU B 1 56 ? -9.57 -19.094 -7.207 1 96.56 56 GLU B CA 1
ATOM 1570 C C . GLU B 1 56 ? -9.656 -17.875 -8.133 1 96.56 56 GLU B C 1
ATOM 1572 O O . GLU B 1 56 ? -10.453 -17.859 -9.078 1 96.56 56 GLU B O 1
ATOM 1577 N N . HIS B 1 57 ? -8.828 -16.922 -7.938 1 95.12 57 HIS B N 1
ATOM 1578 C CA . HIS B 1 57 ? -8.906 -15.664 -8.68 1 95.12 57 HIS B CA 1
ATOM 1579 C C . HIS B 1 57 ? -8.438 -15.844 -10.117 1 95.12 57 HIS B C 1
ATOM 1581 O O . HIS B 1 57 ? -9.008 -15.266 -11.039 1 95.12 57 HIS B O 1
ATOM 1587 N N . PHE B 1 58 ? -7.449 -16.609 -10.328 1 96.25 58 PHE B N 1
ATOM 1588 C CA . PHE B 1 58 ? -6.824 -16.688 -11.648 1 96.25 58 PHE B CA 1
ATOM 1589 C C . PHE B 1 58 ? -7.164 -18 -12.336 1 96.25 58 PHE B C 1
ATOM 1591 O O . PHE B 1 58 ? -6.766 -18.219 -13.484 1 96.25 58 PHE B O 1
ATOM 1598 N N . GLY B 1 59 ? -7.898 -18.844 -11.617 1 96 59 GLY B N 1
ATOM 1599 C CA . GLY B 1 59 ? -8.258 -20.125 -12.195 1 96 59 GLY B CA 1
ATOM 1600 C C . GLY B 1 59 ? -7.062 -21.031 -12.398 1 96 59 GLY B C 1
ATOM 1601 O O . GLY B 1 59 ? -6.938 -21.688 -13.438 1 96 59 GLY B O 1
ATOM 1602 N N . LEU B 1 60 ? -6.156 -21.047 -11.484 1 96.5 60 LEU B N 1
ATOM 1603 C CA . LEU B 1 60 ? -4.949 -21.875 -11.5 1 96.5 60 LEU B CA 1
ATOM 1604 C C . LEU B 1 60 ? -4.871 -22.75 -10.266 1 96.5 60 LEU B C 1
ATOM 1606 O O . LEU B 1 60 ? -5.672 -22.609 -9.336 1 96.5 60 LEU B O 1
ATOM 1610 N N . SER B 1 61 ? -4.047 -23.719 -10.32 1 96.06 61 SER B N 1
ATOM 1611 C CA . SER B 1 61 ? -3.75 -24.547 -9.156 1 96.06 61 SER B CA 1
ATOM 1612 C C . SER B 1 61 ? -2.439 -24.109 -8.5 1 96.06 61 SER B C 1
ATOM 1614 O O . SER B 1 61 ? -1.366 -24.578 -8.883 1 96.06 61 SER B O 1
ATOM 1616 N N . ILE B 1 62 ? -2.496 -23.234 -7.66 1 97.31 62 ILE B N 1
ATOM 1617 C CA . ILE B 1 62 ? -1.347 -22.688 -6.945 1 97.31 62 ILE B CA 1
ATOM 1618 C C . ILE B 1 62 ? -1.297 -23.266 -5.531 1 97.31 62 ILE B C 1
ATOM 1620 O O . ILE B 1 62 ? -2.328 -23.375 -4.863 1 97.31 62 ILE B O 1
ATOM 1624 N N . ILE B 1 63 ? -0.139 -23.641 -5.082 1 97 63 ILE B N 1
ATOM 1625 C CA . ILE B 1 63 ? -0.027 -24.234 -3.756 1 97 63 ILE B CA 1
ATOM 1626 C C . ILE B 1 63 ? 0.82 -23.344 -2.857 1 97 63 ILE B C 1
ATOM 1628 O O . ILE B 1 63 ? 1.509 -22.438 -3.342 1 97 63 ILE B O 1
ATOM 1632 N N . GLY B 1 64 ? 0.803 -23.578 -1.558 1 97.44 64 GLY B N 1
ATOM 1633 C CA . GLY B 1 64 ? 1.456 -22.75 -0.551 1 97.44 64 GLY B CA 1
ATOM 1634 C C . GLY B 1 64 ? 2.947 -22.609 -0.779 1 97.44 64 GLY B C 1
ATOM 1635 O O . GLY B 1 64 ? 3.504 -21.516 -0.59 1 97.44 64 GLY B O 1
ATOM 1636 N N . THR B 1 65 ? 3.545 -23.672 -1.177 1 96.62 65 THR B N 1
ATOM 1637 C CA . THR B 1 65 ? 4.988 -23.641 -1.388 1 96.62 65 THR B CA 1
ATOM 1638 C C . THR B 1 65 ? 5.355 -22.688 -2.512 1 96.62 65 THR B C 1
ATOM 1640 O O . THR B 1 65 ? 6.387 -22.016 -2.451 1 96.62 65 THR B O 1
ATOM 1643 N N . GLN B 1 66 ? 4.574 -22.609 -3.527 1 97.69 66 GLN B N 1
ATOM 1644 C CA . GLN B 1 66 ? 4.816 -21.688 -4.633 1 97.69 66 GLN B CA 1
ATOM 1645 C C . GLN B 1 66 ? 4.652 -20.25 -4.191 1 97.69 66 GLN B C 1
ATOM 1647 O O . GLN B 1 66 ? 5.414 -19.375 -4.609 1 97.69 66 GLN B O 1
ATOM 1652 N N . VAL B 1 67 ? 3.662 -20.047 -3.377 1 98.12 67 VAL B N 1
ATOM 1653 C CA . VAL B 1 67 ? 3.457 -18.719 -2.807 1 98.12 67 VAL B CA 1
ATOM 1654 C C . VAL B 1 67 ? 4.648 -18.344 -1.929 1 98.12 67 VAL B C 1
ATOM 1656 O O . VAL B 1 67 ? 5.168 -17.219 -2.021 1 98.12 67 VAL B O 1
ATOM 1659 N N . TYR B 1 68 ? 5.07 -19.281 -1.171 1 96.94 68 TYR B N 1
ATOM 1660 C CA . TYR B 1 68 ? 6.211 -19.047 -0.29 1 96.94 68 TYR B CA 1
ATOM 1661 C C . TYR B 1 68 ? 7.449 -18.656 -1.09 1 96.94 68 TYR B C 1
ATOM 1663 O O . TYR B 1 68 ? 8.125 -17.672 -0.772 1 96.94 68 TYR B O 1
ATOM 1671 N N . ASN B 1 69 ? 7.723 -19.406 -2.047 1 96.69 69 ASN B N 1
ATOM 1672 C CA . ASN B 1 69 ? 8.898 -19.156 -2.867 1 96.69 69 ASN B CA 1
ATOM 1673 C C . ASN B 1 69 ? 8.828 -17.797 -3.553 1 96.69 69 ASN B C 1
ATOM 1675 O O . ASN B 1 69 ? 9.828 -17.078 -3.646 1 96.69 69 ASN B O 1
ATOM 1679 N N . HIS B 1 70 ? 7.699 -17.5 -4.02 1 98 70 HIS B N 1
ATOM 1680 C CA . HIS B 1 70 ? 7.531 -16.219 -4.688 1 98 70 HIS B CA 1
ATOM 1681 C C . HIS B 1 70 ? 7.633 -15.062 -3.697 1 98 70 HIS B C 1
ATOM 1683 O O . HIS B 1 70 ? 8.195 -14.016 -4.016 1 98 70 HIS B O 1
ATOM 1689 N N . LEU B 1 71 ? 7.062 -15.273 -2.521 1 97.44 71 LEU B N 1
ATOM 1690 C CA . LEU B 1 71 ? 7.172 -14.258 -1.476 1 97.44 71 LEU B CA 1
ATOM 1691 C C . LEU B 1 71 ? 8.633 -14.016 -1.107 1 97.44 71 LEU B C 1
ATOM 1693 O O . LEU B 1 71 ? 9.023 -12.875 -0.845 1 97.44 71 LEU B O 1
ATOM 1697 N N . ARG B 1 72 ? 9.414 -14.984 -1.07 1 96.25 72 ARG B N 1
ATOM 1698 C CA . ARG B 1 72 ? 10.844 -14.867 -0.777 1 96.25 72 ARG B CA 1
ATOM 1699 C C . ARG B 1 72 ? 11.539 -13.984 -1.81 1 96.25 72 ARG B C 1
ATOM 1701 O O . ARG B 1 72 ? 12.453 -13.227 -1.471 1 96.25 72 ARG B O 1
ATOM 1708 N N . LYS B 1 73 ? 11.148 -14.148 -3.025 1 96.69 73 LYS B N 1
ATOM 1709 C CA . LYS B 1 73 ? 11.711 -13.305 -4.074 1 96.69 73 LYS B CA 1
ATOM 1710 C C . LYS B 1 73 ? 11.375 -11.836 -3.83 1 96.69 73 LYS B C 1
ATOM 1712 O O . LYS B 1 73 ? 12.211 -10.953 -4.055 1 96.69 73 LYS B O 1
ATOM 1717 N N . TRP B 1 74 ? 10.227 -11.625 -3.414 1 97 74 TRP B N 1
ATOM 1718 C CA . TRP B 1 74 ? 9.812 -10.258 -3.129 1 97 74 TRP B CA 1
ATOM 1719 C C . TRP B 1 74 ? 10.523 -9.711 -1.899 1 97 74 TRP B C 1
ATOM 1721 O O . TRP B 1 74 ? 10.82 -8.516 -1.82 1 97 74 TRP B O 1
ATOM 1731 N N . ARG B 1 75 ? 10.75 -10.531 -0.962 1 95.62 75 ARG B N 1
ATOM 1732 C CA . ARG B 1 75 ? 11.562 -10.109 0.174 1 95.62 75 ARG B CA 1
ATOM 1733 C C . ARG B 1 75 ? 12.961 -9.703 -0.276 1 95.62 75 ARG B C 1
ATOM 1735 O O . ARG B 1 75 ? 13.508 -8.703 0.198 1 95.62 75 ARG B O 1
ATOM 1742 N N . ALA B 1 76 ? 13.508 -10.5 -1.12 1 96.06 76 ALA B N 1
ATOM 1743 C CA . ALA B 1 76 ? 14.828 -10.172 -1.657 1 96.06 76 ALA B CA 1
ATOM 1744 C C . ALA B 1 76 ? 14.805 -8.828 -2.373 1 96.06 76 ALA B C 1
ATOM 1746 O O . ALA B 1 76 ? 15.758 -8.047 -2.275 1 96.06 76 ALA B O 1
ATOM 1747 N N . ARG B 1 77 ? 13.758 -8.594 -3.123 1 96.81 77 ARG B N 1
ATOM 1748 C CA . ARG B 1 77 ? 13.578 -7.305 -3.781 1 96.81 77 ARG B CA 1
ATOM 1749 C C . ARG B 1 77 ? 13.547 -6.168 -2.764 1 96.81 77 ARG B C 1
ATOM 1751 O O . ARG B 1 77 ? 14.18 -5.129 -2.961 1 96.81 77 ARG B O 1
ATOM 1758 N N . TRP B 1 78 ? 12.844 -6.371 -1.728 1 95.94 78 TRP B N 1
ATOM 1759 C CA . TRP B 1 78 ? 12.75 -5.363 -0.676 1 95.94 78 TRP B CA 1
ATOM 1760 C C . TRP B 1 78 ? 14.117 -5.082 -0.069 1 95.94 78 TRP B C 1
ATOM 1762 O O . TRP B 1 78 ? 14.477 -3.922 0.157 1 95.94 78 TRP B O 1
ATOM 1772 N N . VAL B 1 79 ? 14.867 -6.07 0.22 1 94.5 79 VAL B N 1
ATOM 1773 C CA . VAL B 1 79 ? 16.203 -5.926 0.782 1 94.5 79 VAL B CA 1
ATOM 1774 C C . VAL B 1 79 ? 17.078 -5.105 -0.167 1 94.5 79 VAL B C 1
ATOM 1776 O O . VAL B 1 79 ? 17.797 -4.203 0.265 1 94.5 79 VAL B O 1
ATOM 1779 N N . LYS B 1 80 ? 17 -5.445 -1.456 1 95.56 80 LYS B N 1
ATOM 1780 C CA . LYS B 1 80 ? 17.75 -4.703 -2.465 1 95.56 80 LYS B CA 1
ATOM 1781 C C . LYS B 1 80 ? 17.359 -3.229 -2.469 1 95.56 80 LYS B C 1
ATOM 1783 O O . LYS B 1 80 ? 18.219 -2.352 -2.463 1 95.56 80 LYS B O 1
ATOM 1788 N N . ILE B 1 81 ? 16.078 -3.014 -2.482 1 95.81 81 ILE B N 1
ATOM 1789 C CA . ILE B 1 81 ? 15.555 -1.652 -2.469 1 95.81 81 ILE B CA 1
ATOM 1790 C C . ILE B 1 81 ? 16.078 -0.912 -1.239 1 95.81 81 ILE B C 1
ATOM 1792 O O . ILE B 1 81 ? 16.531 0.229 -1.34 1 95.81 81 ILE B O 1
ATOM 1796 N N . SER B 1 82 ? 16.016 -1.549 -0.124 1 93.06 82 SER B N 1
ATOM 1797 C CA . SER B 1 82 ? 16.469 -0.949 1.131 1 93.06 82 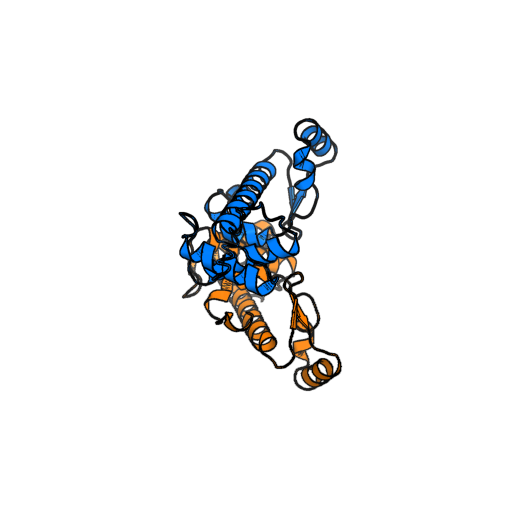SER B CA 1
ATOM 1798 C C . SER B 1 82 ? 17.938 -0.579 1.076 1 93.06 82 SER B C 1
ATOM 1800 O O . SER B 1 82 ? 18.344 0.479 1.567 1 93.06 82 SER B O 1
ATOM 1802 N N . LYS B 1 83 ? 18.734 -1.356 0.504 1 93.5 83 LYS B N 1
ATOM 1803 C CA . LYS B 1 83 ? 20.156 -1.094 0.365 1 93.5 83 LYS B CA 1
ATOM 1804 C C . LYS B 1 83 ? 20.406 0.081 -0.575 1 93.5 83 LYS B C 1
ATOM 1806 O O . LYS B 1 83 ? 21.266 0.929 -0.3 1 93.5 83 LYS B O 1
ATOM 1811 N N . LEU B 1 84 ? 19.688 0.075 -1.648 1 95.25 84 LEU B N 1
ATOM 1812 C CA . LEU B 1 84 ? 19.891 1.106 -2.66 1 95.25 84 LEU B CA 1
ATOM 1813 C C . LEU B 1 84 ? 19.453 2.471 -2.141 1 95.25 84 LEU B C 1
ATOM 1815 O O . LEU B 1 84 ? 20.016 3.498 -2.525 1 95.25 84 LEU B O 1
ATOM 1819 N N . TRP B 1 85 ? 18.469 2.4 -1.356 1 90.19 85 TRP B N 1
ATOM 1820 C CA . TRP B 1 85 ? 17.984 3.627 -0.728 1 90.19 85 TRP B CA 1
ATOM 1821 C C . TRP B 1 85 ? 19.078 4.273 0.113 1 90.19 85 TRP B C 1
ATOM 1823 O O . TRP B 1 85 ? 19.125 5.5 0.234 1 90.19 85 TRP B O 1
ATOM 1833 N N . ASP B 1 86 ? 20 3.518 0.55 1 88.94 86 ASP B N 1
ATOM 1834 C CA . ASP B 1 86 ? 21.016 3.969 1.494 1 88.94 86 ASP B CA 1
ATOM 1835 C C . ASP B 1 86 ? 22.312 4.332 0.772 1 88.94 86 ASP B C 1
ATOM 1837 O O . ASP B 1 86 ? 23.281 4.762 1.402 1 88.94 86 ASP B O 1
ATOM 1841 N N . ILE B 1 87 ? 22.281 4.188 -0.465 1 91 87 ILE B N 1
ATOM 1842 C CA . ILE B 1 87 ? 23.531 4.504 -1.146 1 91 87 ILE B CA 1
ATOM 1843 C C . ILE B 1 87 ? 23.719 6.02 -1.203 1 91 87 ILE B C 1
ATOM 1845 O O . ILE B 1 87 ? 22.734 6.77 -1.224 1 91 87 ILE B O 1
ATOM 1849 N N . SER B 1 88 ? 24.969 6.41 -1.247 1 89.94 88 SER B N 1
ATOM 1850 C CA . SER B 1 88 ? 25.297 7.828 -1.249 1 89.94 88 SER B CA 1
ATOM 1851 C C . SER B 1 88 ? 24.719 8.531 -2.469 1 89.94 88 SER B C 1
ATOM 1853 O O . SER B 1 88 ? 24.828 8.039 -3.592 1 89.94 88 SER B O 1
ATOM 1855 N N . GLY B 1 89 ? 24.109 9.672 -2.188 1 92.38 89 GLY B N 1
ATOM 1856 C CA . GLY B 1 89 ? 23.594 10.5 -3.266 1 92.38 89 GLY B CA 1
ATOM 1857 C C . GLY B 1 89 ? 22.188 10.117 -3.701 1 92.38 89 GLY B C 1
ATOM 1858 O O . GLY B 1 89 ? 21.609 10.758 -4.582 1 92.38 89 GLY B O 1
ATOM 1859 N N . SER B 1 90 ? 21.656 9.094 -3.109 1 95.38 90 SER B N 1
ATOM 1860 C CA . SER B 1 90 ? 20.297 8.68 -3.469 1 95.38 90 SER B CA 1
ATOM 1861 C C . SER B 1 90 ? 19.25 9.633 -2.891 1 95.38 90 SER B C 1
ATOM 1863 O O . SER B 1 90 ? 19.422 10.148 -1.784 1 95.38 90 SER B O 1
ATOM 1865 N N . LEU B 1 91 ? 18.266 9.883 -3.709 1 94.56 91 LEU B N 1
ATOM 1866 C CA . LEU B 1 91 ? 17.094 10.656 -3.287 1 94.56 91 LEU B CA 1
ATOM 1867 C C . LEU B 1 91 ? 15.828 9.812 -3.367 1 94.56 91 LEU B C 1
ATOM 1869 O O . LEU B 1 91 ? 15.695 8.961 -4.25 1 94.56 91 LEU B O 1
ATOM 1873 N N . TRP B 1 92 ? 14.898 10.109 -2.453 1 93.38 92 TRP B N 1
ATOM 1874 C CA . TRP B 1 92 ? 13.648 9.359 -2.41 1 93.38 92 TRP B CA 1
ATOM 1875 C C . TRP B 1 92 ? 12.461 10.25 -2.754 1 93.38 92 TRP B C 1
ATOM 1877 O O . TRP B 1 92 ? 12.32 11.344 -2.195 1 93.38 92 TRP B O 1
ATOM 1887 N N . ASP B 1 93 ? 11.75 9.805 -3.717 1 93.12 93 ASP B N 1
ATOM 1888 C CA . ASP B 1 93 ? 10.477 10.438 -4.051 1 93.12 93 ASP B CA 1
ATOM 1889 C C . ASP B 1 93 ? 9.32 9.742 -3.336 1 93.12 93 ASP B C 1
ATOM 1891 O O . ASP B 1 93 ? 8.859 8.688 -3.773 1 93.12 93 ASP B O 1
ATOM 1895 N N . ASP B 1 94 ? 8.797 10.375 -2.391 1 87.44 94 ASP B N 1
ATOM 1896 C CA . ASP B 1 94 ? 7.766 9.812 -1.533 1 87.44 94 ASP B CA 1
ATOM 1897 C C . ASP B 1 94 ? 6.461 9.617 -2.303 1 87.44 94 ASP B C 1
ATOM 1899 O O . ASP B 1 94 ? 5.633 8.773 -1.937 1 87.44 94 ASP B O 1
ATOM 1903 N N . ASN B 1 95 ? 6.301 10.359 -3.287 1 86.56 95 ASN B N 1
ATOM 1904 C CA . ASN B 1 95 ? 5.023 10.367 -3.99 1 86.56 95 ASN B CA 1
ATOM 1905 C C . ASN B 1 95 ? 4.969 9.273 -5.059 1 86.56 95 ASN B C 1
ATOM 1907 O O . ASN B 1 95 ? 3.918 8.672 -5.285 1 86.56 95 ASN B O 1
ATOM 1911 N N . ASN B 1 96 ? 6.109 9.07 -5.602 1 92 96 ASN B N 1
ATOM 1912 C CA . ASN B 1 96 ? 6.102 8.133 -6.719 1 92 96 ASN B CA 1
ATOM 1913 C C . ASN B 1 96 ? 6.934 6.887 -6.418 1 92 96 ASN B C 1
ATOM 1915 O O . ASN B 1 96 ? 7.008 5.969 -7.234 1 92 96 ASN B O 1
ATOM 1919 N N . TYR B 1 97 ? 7.535 6.867 -5.297 1 95.44 97 TYR B N 1
ATOM 1920 C CA . TYR B 1 97 ? 8.336 5.734 -4.84 1 95.44 97 TYR B CA 1
ATOM 1921 C C . TYR B 1 97 ? 9.469 5.441 -5.816 1 95.44 97 TYR B C 1
ATOM 1923 O O . TYR B 1 97 ? 9.578 4.328 -6.336 1 95.44 97 TYR B O 1
ATOM 1931 N N . VAL B 1 98 ? 10.297 6.438 -6.008 1 96.94 98 VAL B N 1
ATOM 1932 C CA . VAL B 1 98 ? 11.445 6.348 -6.91 1 96.94 98 VAL B CA 1
ATOM 1933 C C . VAL B 1 98 ? 12.734 6.633 -6.141 1 96.94 98 VAL B C 1
ATOM 1935 O O . VAL B 1 98 ? 12.805 7.602 -5.383 1 96.94 98 VAL B O 1
ATOM 1938 N N . ILE B 1 99 ? 13.656 5.758 -6.262 1 97.19 99 ILE B N 1
ATOM 1939 C CA . ILE B 1 99 ? 15.023 6.055 -5.852 1 97.19 99 ILE B CA 1
ATOM 1940 C C . ILE B 1 99 ? 15.781 6.711 -7.004 1 97.19 99 ILE B C 1
ATOM 1942 O O . ILE B 1 99 ? 15.977 6.098 -8.055 1 97.19 99 ILE B O 1
ATOM 1946 N N . SER B 1 100 ? 16.188 7.871 -6.7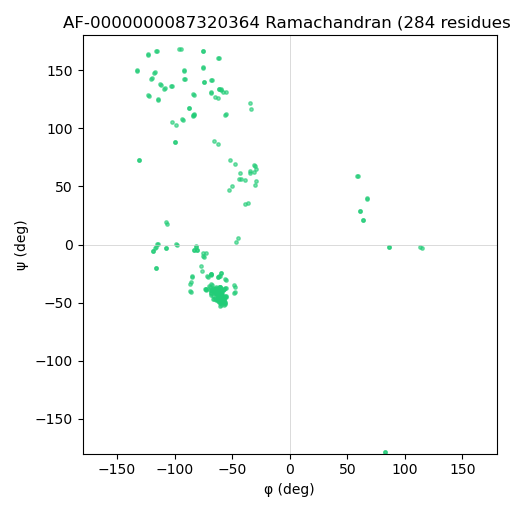93 1 97.31 100 SER B N 1
ATOM 1947 C CA . SER B 1 100 ? 16.812 8.602 -7.887 1 97.31 100 SER B CA 1
ATOM 1948 C C . SER B 1 100 ? 18.297 8.836 -7.621 1 97.31 100 SER B C 1
ATOM 1950 O O . SER B 1 100 ? 18.688 9.125 -6.488 1 97.31 100 SER B O 1
ATOM 1952 N N . LEU B 1 101 ? 19.047 8.672 -8.586 1 97.38 101 LEU B N 1
ATOM 1953 C CA . LEU B 1 101 ? 20.453 9.055 -8.633 1 97.38 101 LEU B CA 1
ATOM 1954 C C . LEU B 1 101 ? 20.703 10.047 -9.766 1 97.38 101 LEU B C 1
ATOM 1956 O O . LEU B 1 101 ? 20.078 9.961 -10.828 1 97.38 101 LEU B O 1
ATOM 1960 N N . GLU B 1 102 ? 21.562 10.945 -9.461 1 97.19 102 GLU B N 1
ATOM 1961 C CA . GLU B 1 102 ? 22.016 11.812 -10.539 1 97.19 102 GLU B CA 1
ATOM 1962 C C . GLU B 1 102 ? 22.703 11.016 -11.641 1 97.19 102 GLU B C 1
ATOM 1964 O O . GLU B 1 102 ? 23.203 9.906 -11.398 1 97.19 102 GLU B O 1
ATOM 1969 N N . GLU B 1 103 ? 22.797 11.578 -12.789 1 96.06 103 GLU B N 1
ATOM 1970 C CA . GLU B 1 103 ? 23.219 10.859 -13.992 1 96.06 103 GLU B CA 1
ATOM 1971 C C . GLU B 1 103 ? 24.594 10.211 -13.797 1 96.06 103 GLU B C 1
ATOM 1973 O O . GLU B 1 103 ? 24.766 9.016 -14.047 1 96.06 103 GLU B O 1
ATOM 1978 N N . GLU B 1 104 ? 25.578 10.969 -13.359 1 95 104 GLU B N 1
ATOM 1979 C CA . GLU B 1 104 ? 26.938 10.445 -13.211 1 95 104 GLU B CA 1
ATOM 1980 C C . GLU B 1 104 ? 26.984 9.305 -12.195 1 95 104 GLU B C 1
ATOM 1982 O O . GLU B 1 104 ? 27.578 8.266 -12.445 1 95 104 GLU B O 1
ATOM 1987 N N . ASN B 1 105 ? 26.344 9.531 -11.07 1 95.94 105 ASN B N 1
ATOM 1988 C CA . ASN B 1 105 ? 26.281 8.5 -10.039 1 95.94 105 ASN B CA 1
ATOM 1989 C C . ASN B 1 105 ? 25.516 7.27 -10.523 1 95.94 105 ASN B C 1
ATOM 1991 O O . ASN B 1 105 ? 25.891 6.137 -10.219 1 95.94 105 ASN B O 1
ATOM 1995 N N . TYR B 1 106 ? 24.438 7.586 -11.227 1 97.25 106 TYR B N 1
ATOM 1996 C CA . TYR B 1 106 ? 23.641 6.5 -11.773 1 97.25 106 TYR B CA 1
ATOM 1997 C C . TYR B 1 106 ? 24.453 5.637 -12.719 1 97.25 106 TYR B C 1
ATOM 1999 O O . TYR B 1 106 ? 24.531 4.418 -12.547 1 97.25 106 TYR B O 1
ATOM 2007 N N . LEU B 1 107 ? 25.078 6.25 -13.664 1 96.94 107 LEU B N 1
ATOM 2008 C CA . LEU B 1 107 ? 25.844 5.523 -14.664 1 96.94 107 LEU B CA 1
ATOM 2009 C C . LEU B 1 107 ? 26.984 4.746 -14.008 1 96.94 107 LEU B C 1
ATOM 2011 O O . LEU B 1 107 ? 27.25 3.6 -14.383 1 96.94 107 LEU B O 1
ATOM 2015 N N . GLY B 1 108 ? 27.641 5.332 -13.078 1 96.19 108 GLY B N 1
ATOM 2016 C CA . GLY B 1 108 ? 28.688 4.637 -12.344 1 96.19 108 GLY B CA 1
ATOM 2017 C C . GLY B 1 108 ? 28.188 3.424 -11.586 1 96.19 108 GLY B C 1
ATOM 2018 O O . GLY B 1 108 ? 28.797 2.357 -11.633 1 96.19 108 GLY B O 1
ATOM 2019 N N . HIS B 1 109 ? 27.078 3.609 -10.93 1 96.75 109 HIS B N 1
ATOM 2020 C CA . HIS B 1 109 ? 26.516 2.525 -10.133 1 96.75 109 HIS B CA 1
ATOM 2021 C C . HIS B 1 109 ? 26.094 1.354 -11.016 1 96.75 109 HIS B C 1
ATOM 2023 O O . HIS B 1 109 ? 26.406 0.2 -10.711 1 96.75 109 HIS B O 1
ATOM 2029 N N . ILE B 1 110 ? 25.391 1.639 -12.125 1 96.69 110 ILE B N 1
ATOM 2030 C CA . ILE B 1 110 ? 24.828 0.57 -12.945 1 96.69 110 ILE B CA 1
ATOM 2031 C C . ILE B 1 110 ? 25.938 -0.149 -13.695 1 96.69 110 ILE B C 1
ATOM 2033 O O . ILE B 1 110 ? 25.797 -1.31 -14.086 1 96.69 110 ILE B O 1
ATOM 2037 N N . LYS B 1 111 ? 27 0.542 -13.953 1 97.19 111 LYS B N 1
ATOM 2038 C CA . LYS B 1 111 ? 28.172 -0.122 -14.539 1 97.19 111 LYS B CA 1
ATOM 2039 C C . LYS B 1 111 ? 28.625 -1.293 -13.672 1 97.19 111 LYS B C 1
ATOM 2041 O O . LYS B 1 111 ? 28.906 -2.377 -14.188 1 97.19 111 LYS B O 1
ATOM 2046 N N . ASP B 1 112 ? 28.703 -1.105 -12.359 1 96.31 112 ASP B N 1
ATOM 2047 C CA . ASP B 1 112 ? 29.188 -2.109 -11.414 1 96.31 112 ASP B CA 1
ATOM 2048 C C . ASP B 1 112 ? 28.047 -3.053 -11.008 1 96.31 112 ASP B C 1
ATOM 2050 O O . ASP B 1 112 ? 28.312 -4.184 -10.586 1 96.31 112 ASP B O 1
ATOM 2054 N N . HIS B 1 113 ? 26.812 -2.537 -11.055 1 97.38 113 HIS B N 1
ATOM 2055 C CA . HIS B 1 113 ? 25.641 -3.299 -10.656 1 97.38 113 HIS B CA 1
ATOM 2056 C C . HIS B 1 113 ? 24.547 -3.213 -11.711 1 97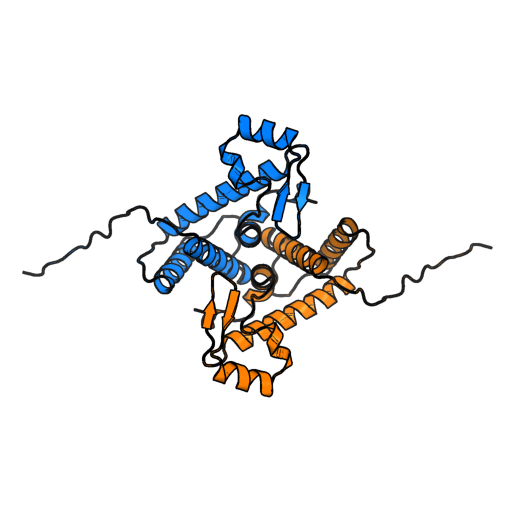.38 113 HIS B C 1
ATOM 2058 O O . HIS B 1 113 ? 23.484 -2.635 -11.469 1 97.38 113 HIS B O 1
ATOM 2064 N N . PRO B 1 114 ? 24.672 -3.852 -12.828 1 97.12 114 PRO B N 1
ATOM 2065 C CA . PRO B 1 114 ? 23.766 -3.682 -13.969 1 97.12 114 PRO B CA 1
ATOM 2066 C C . PRO B 1 114 ? 22.344 -4.094 -13.648 1 97.12 114 PRO B C 1
ATOM 2068 O O . PRO B 1 114 ? 21.391 -3.549 -14.227 1 97.12 114 PRO B O 1
ATOM 2071 N N . LYS B 1 115 ? 22.156 -5.016 -12.719 1 96.38 115 LYS B N 1
ATOM 2072 C CA . LYS B 1 115 ? 20.812 -5.5 -12.406 1 96.38 115 LYS B CA 1
ATOM 2073 C C . LYS B 1 115 ? 20.031 -4.473 -11.602 1 96.38 115 LYS B C 1
ATOM 2075 O O . LYS B 1 115 ? 18.812 -4.582 -11.469 1 96.38 115 LYS B O 1
ATOM 2080 N N . ASP B 1 116 ? 20.703 -3.457 -11.141 1 97.25 116 ASP B N 1
ATOM 2081 C CA . ASP B 1 116 ? 20.062 -2.469 -10.289 1 97.25 116 ASP B CA 1
ATOM 2082 C C . ASP B 1 116 ? 19.281 -1.458 -11.125 1 97.25 116 ASP B C 1
ATOM 2084 O O . ASP B 1 116 ? 18.531 -0.634 -10.578 1 97.25 116 ASP B O 1
ATOM 2088 N N . VAL B 1 117 ? 19.297 -1.587 -12.492 1 96.88 117 VAL B N 1
ATOM 2089 C CA . VAL B 1 117 ? 18.578 -0.69 -13.398 1 96.88 117 VAL B CA 1
ATOM 2090 C C . VAL B 1 117 ? 17.078 -0.77 -13.117 1 96.88 117 VAL B C 1
ATOM 2092 O O . VAL B 1 117 ? 16.359 0.215 -13.289 1 96.88 117 VAL B O 1
ATOM 2095 N N . GLU B 1 118 ? 16.641 -1.886 -12.609 1 96.88 118 GLU B N 1
ATOM 2096 C CA . GLU B 1 118 ? 15.211 -2.074 -12.414 1 96.88 118 GLU B CA 1
ATOM 2097 C C . GLU B 1 118 ? 14.734 -1.392 -11.133 1 96.88 118 GLU B C 1
ATOM 2099 O O . GLU B 1 118 ? 13.531 -1.276 -10.898 1 96.88 118 GLU B O 1
ATOM 2104 N N . TYR B 1 119 ? 15.664 -0.848 -10.398 1 97.81 119 TYR B N 1
ATOM 2105 C CA . TYR B 1 119 ? 15.305 -0.297 -9.102 1 97.81 119 TYR B CA 1
ATOM 2106 C C . TYR B 1 119 ? 15.539 1.207 -9.055 1 97.81 119 TYR B C 1
ATOM 2108 O O . TYR B 1 119 ? 15.031 1.898 -8.172 1 97.81 119 TYR B O 1
ATOM 2116 N N . LEU B 1 120 ? 16.375 1.705 -9.969 1 98 120 LEU B N 1
ATOM 2117 C CA . LEU B 1 120 ? 16.844 3.082 -9.867 1 98 120 LEU B CA 1
ATOM 2118 C C . LEU B 1 120 ? 16.234 3.953 -10.953 1 98 120 LEU B C 1
ATOM 2120 O O . LEU B 1 120 ? 16.141 3.535 -12.109 1 98 120 LEU B O 1
ATOM 2124 N N . ASN B 1 121 ? 15.758 5.117 -10.562 1 97.56 121 ASN B N 1
ATOM 2125 C CA . ASN B 1 121 ? 15.211 6.145 -11.445 1 97.56 121 ASN B CA 1
ATOM 2126 C C . ASN B 1 121 ? 13.953 5.66 -12.156 1 97.56 121 ASN B C 1
ATOM 2128 O O . ASN B 1 121 ? 13.695 6.051 -13.297 1 97.56 121 ASN B O 1
ATOM 2132 N N . VAL B 1 122 ? 13.312 4.652 -11.594 1 97.38 122 VAL B N 1
ATOM 2133 C CA . VAL B 1 122 ? 12.016 4.148 -12.039 1 97.38 122 VAL B CA 1
ATOM 2134 C C . VAL B 1 122 ? 11.094 3.965 -10.836 1 97.38 122 VAL B C 1
ATOM 2136 O O . VAL B 1 122 ? 11.555 3.738 -9.719 1 97.38 122 VAL B O 1
ATOM 2139 N N . PRO B 1 123 ? 9.719 4.141 -11.039 1 96.75 123 PRO B N 1
ATOM 2140 C CA . PRO B 1 123 ? 8.812 3.828 -9.938 1 96.75 123 PRO B CA 1
ATOM 2141 C C . PRO B 1 123 ? 8.914 2.373 -9.477 1 96.75 123 PRO B C 1
ATOM 2143 O O . PRO B 1 123 ? 8.984 1.466 -10.312 1 96.75 123 PRO B O 1
ATOM 2146 N N . LEU B 1 124 ? 9 2.184 -8.211 1 96.69 124 LEU B N 1
ATOM 2147 C CA . LEU B 1 124 ? 9.023 0.843 -7.633 1 96.69 124 LEU B CA 1
ATOM 2148 C C . LEU B 1 124 ? 7.609 0.294 -7.473 1 96.69 124 LEU B C 1
ATOM 2150 O O . LEU B 1 124 ? 6.859 0.744 -6.602 1 96.69 124 LEU B O 1
ATOM 2154 N N . GLU B 1 125 ? 7.297 -0.706 -8.242 1 93.75 125 GLU B N 1
ATOM 2155 C CA . GLU B 1 125 ? 5.977 -1.333 -8.211 1 93.75 125 GLU B CA 1
ATOM 2156 C C . GLU B 1 125 ? 5.758 -2.072 -6.891 1 93.75 125 GLU B C 1
ATOM 2158 O O . GLU B 1 125 ? 6.672 -2.711 -6.371 1 93.75 125 GLU B O 1
ATOM 2163 N N . ASN B 1 126 ? 4.551 -2 -6.387 1 96.31 126 ASN B N 1
ATOM 2164 C CA . ASN B 1 126 ? 4.113 -2.721 -5.195 1 96.31 126 ASN B CA 1
ATOM 2165 C C . ASN B 1 126 ? 4.93 -2.316 -3.967 1 96.31 126 ASN B C 1
ATOM 2167 O O . ASN B 1 126 ? 5.176 -3.139 -3.084 1 96.31 126 ASN B O 1
ATOM 2171 N N . TYR B 1 127 ? 5.422 -1.065 -3.98 1 96.25 127 TYR B N 1
ATOM 2172 C CA . TYR B 1 127 ? 6.273 -0.619 -2.883 1 96.25 127 TYR B CA 1
ATOM 2173 C C . TYR B 1 127 ? 5.527 -0.678 -1.556 1 96.25 127 TYR B C 1
ATOM 2175 O O . TYR B 1 127 ? 6.047 -1.203 -0.567 1 96.25 127 TYR B O 1
ATOM 2183 N N . VAL B 1 128 ? 4.328 -0.161 -1.504 1 96.19 128 VAL B N 1
ATOM 2184 C CA . VAL B 1 128 ? 3.586 -0.072 -0.25 1 96.19 128 VAL B CA 1
ATOM 2185 C C . VAL B 1 128 ? 3.277 -1.476 0.267 1 96.19 128 VAL B C 1
ATOM 2187 O O . VAL B 1 128 ? 3.338 -1.726 1.473 1 96.19 128 VAL B O 1
ATOM 2190 N N . GLN B 1 129 ? 2.898 -2.344 -0.643 1 96.62 129 GLN B N 1
ATOM 2191 C CA . GLN B 1 129 ? 2.67 -3.727 -0.238 1 96.62 129 GLN B CA 1
ATOM 2192 C C . GLN B 1 129 ? 3.92 -4.328 0.396 1 96.62 129 GLN B C 1
ATOM 2194 O O . GLN B 1 129 ? 3.848 -4.938 1.466 1 96.62 129 GLN B O 1
ATOM 2199 N N . MET B 1 130 ? 5.02 -4.168 -0.278 1 96.62 130 MET B N 1
ATOM 2200 C CA . MET B 1 130 ? 6.27 -4.688 0.271 1 96.62 130 MET B CA 1
ATOM 2201 C C . MET B 1 130 ? 6.574 -4.051 1.623 1 96.62 130 MET B C 1
ATOM 2203 O O . MET B 1 130 ? 7.008 -4.734 2.551 1 96.62 130 MET B O 1
ATOM 2207 N N . LEU B 1 131 ? 6.379 -2.771 1.725 1 95.31 131 LEU B N 1
ATOM 2208 C CA . LEU B 1 131 ? 6.598 -2.059 2.979 1 95.31 131 LEU B CA 1
ATOM 2209 C C . LEU B 1 131 ? 5.766 -2.668 4.102 1 95.31 131 LEU B C 1
ATOM 2211 O O . LEU B 1 131 ? 6.289 -2.951 5.184 1 95.31 131 LEU B O 1
ATOM 2215 N N . ALA B 1 132 ? 4.527 -2.854 3.861 1 94.94 132 ALA B N 1
ATOM 2216 C CA . ALA B 1 132 ? 3.627 -3.416 4.863 1 94.94 132 ALA B CA 1
ATOM 2217 C C . ALA B 1 132 ? 4.066 -4.82 5.273 1 94.94 132 ALA B C 1
ATOM 2219 O O . ALA B 1 132 ? 3.943 -5.199 6.438 1 94.94 132 ALA B O 1
ATOM 2220 N N . ILE B 1 133 ? 4.562 -5.574 4.355 1 95.56 133 ILE B N 1
ATOM 2221 C CA . ILE B 1 133 ? 4.852 -6.988 4.57 1 95.56 133 ILE B CA 1
ATOM 2222 C C . ILE B 1 133 ? 6.246 -7.148 5.168 1 95.56 133 ILE B C 1
ATOM 2224 O O . ILE B 1 133 ? 6.449 -7.949 6.082 1 95.56 133 ILE B O 1
ATOM 2228 N N . PHE B 1 134 ? 7.211 -6.352 4.688 1 94.25 134 PHE B N 1
ATOM 2229 C CA . PHE B 1 134 ? 8.609 -6.648 4.992 1 94.25 134 PHE B CA 1
ATOM 2230 C C . PHE B 1 134 ? 9.25 -5.504 5.762 1 94.25 134 PHE B C 1
ATOM 2232 O O . PHE B 1 134 ? 10.406 -5.598 6.176 1 94.25 134 PHE B O 1
ATOM 2239 N N . GLY B 1 135 ? 8.594 -4.398 5.965 1 89.44 135 GLY B N 1
ATOM 2240 C CA . GLY B 1 135 ? 9.188 -3.156 6.438 1 89.44 135 GLY B CA 1
ATOM 2241 C C . GLY B 1 135 ? 9.672 -3.234 7.871 1 89.44 135 GLY B C 1
ATOM 2242 O O . GLY B 1 135 ? 10.414 -2.361 8.328 1 89.44 135 GLY B O 1
ATOM 2243 N N . SER B 1 136 ? 9.109 -4.105 8.703 1 75.56 136 SER B N 1
ATOM 2244 C CA . SER B 1 136 ? 9.555 -4.215 10.086 1 75.56 136 SER B CA 1
ATOM 2245 C C . SER B 1 136 ? 11.055 -4.488 10.164 1 75.56 136 SER B C 1
ATOM 2247 O O . SER B 1 136 ? 11.711 -4.102 11.141 1 75.56 136 SER B O 1
ATOM 2249 N N . GLY B 1 137 ? 11.555 -5.191 9.375 1 57.78 137 GLY B N 1
ATOM 2250 C CA . GLY B 1 137 ? 12.922 -5.672 9.469 1 57.78 137 GLY B CA 1
ATOM 2251 C C . GLY B 1 137 ? 13.953 -4.598 9.172 1 57.78 137 GLY B C 1
ATOM 2252 O O . GLY B 1 137 ? 15.102 -4.699 9.609 1 57.78 137 GLY B O 1
ATOM 2253 N N . ILE B 1 138 ? 13.727 -3.779 8.25 1 49.12 138 ILE B N 1
ATOM 2254 C CA . ILE B 1 138 ? 14.773 -2.859 7.82 1 49.12 138 ILE B CA 1
ATOM 2255 C C . ILE B 1 138 ? 14.555 -1.492 8.469 1 49.12 138 ILE B C 1
ATOM 2257 O O . ILE B 1 138 ? 13.43 -0.995 8.516 1 49.12 138 ILE B O 1
ATOM 2261 N N . ALA B 1 139 ? 15.359 -1.247 9.492 1 45.72 139 ALA B N 1
ATOM 2262 C CA . ALA B 1 139 ? 15.422 0.09 10.078 1 45.72 139 ALA B CA 1
ATOM 2263 C C . ALA B 1 139 ? 15.117 1.16 9.039 1 45.72 139 ALA B C 1
ATOM 2265 O O . ALA B 1 139 ? 15.914 1.398 8.133 1 45.72 139 ALA B O 1
ATOM 2266 N N . THR B 1 140 ? 13.953 1.25 8.484 1 47 140 THR B N 1
ATOM 2267 C CA . THR B 1 140 ? 13.633 2.361 7.598 1 47 140 THR B CA 1
ATOM 2268 C C . THR B 1 140 ? 14.102 3.686 8.195 1 47 140 THR B C 1
ATOM 2270 O O . THR B 1 140 ? 13.641 4.754 7.785 1 47 140 THR B O 1
ATOM 2273 N N . GLU B 1 141 ? 14.789 3.689 9.281 1 44.06 141 GLU B N 1
ATOM 2274 C CA . GLU B 1 141 ? 15.328 4.906 9.883 1 44.06 141 GLU B CA 1
ATOM 2275 C C . GLU B 1 141 ? 16.031 5.777 8.844 1 44.06 141 GLU B C 1
ATOM 2277 O O . GLU B 1 141 ? 15.984 7.008 8.93 1 44.06 141 GLU B O 1
ATOM 2282 N N . GLY B 1 142 ? 16.656 5.16 7.969 1 43.28 142 GLY B N 1
ATOM 2283 C CA . GLY B 1 142 ? 17.438 6.016 7.086 1 43.28 142 GLY B CA 1
ATOM 2284 C C . GLY B 1 142 ? 16.578 6.742 6.062 1 43.28 142 GLY B C 1
ATOM 2285 O O . GLY B 1 142 ? 17.078 7.609 5.34 1 43.28 142 GLY B O 1
ATOM 2286 N N . MET B 1 143 ? 15.562 6.273 5.816 1 42.78 143 MET B N 1
ATOM 2287 C CA . MET B 1 143 ? 14.734 6.961 4.828 1 42.78 143 MET B CA 1
ATOM 2288 C C . MET B 1 143 ? 14.148 8.242 5.406 1 42.78 143 MET B C 1
ATOM 2290 O O . MET B 1 143 ? 13.406 8.953 4.723 1 42.78 143 MET B O 1
ATOM 2294 N N . GLN B 1 144 ? 14.312 8.469 6.664 1 38.28 144 GLN B N 1
ATOM 2295 C CA . GLN B 1 144 ? 13.867 9.711 7.297 1 38.28 144 GLN B CA 1
ATOM 2296 C C . GLN B 1 144 ? 14.812 10.859 6.984 1 38.28 144 GLN B C 1
ATOM 2298 O O . GLN B 1 144 ? 16.031 10.672 6.887 1 38.28 144 GLN B O 1
#

Organism: Triticum turgidum subsp. durum (NCBI:txid4567)